Protein AF-A0A1A9S299-F1 (afdb_monomer_lite)

Foldseek 3Di:
DDWWQWDDWPDDRGIWDDDLFWIHPDPPDIDGLLQWLDWFQDDPQWIWTAGLVGTITITGHDPVVVLSSCLSCVPPAPASVSSSVVVVVVVVVVVVVVVVVVDDDDDDDDDDDDDDDDDDDDDDDDDDDDDDDDDDDDDDDDDDDDDDDDDDDDDPPDPCPQLVNLEDPPQLVDADDCVSCVVCCVQANPVRRVVVNVCRNLQSSLVSPDPPARHWGDKDWNPVPDDHPPWTWIWTAGPVLWIWIATPVCSVVSHRTDTLQRDDDPQVVVVVQQLVVVLVVAPHSVQKAWDPVQWDWHAGSVNWIKIWIWIWGAHPVRDIFTKIKIWTHDPPDIDIDMDTD

Radius of gyration: 26.6 Å; chains: 1; bounding box: 73×62×60 Å

Sequence (341 aa):
MRLIKVLAGDFPKAPAAYNDSFIVFNRKTKIYLIDIESYSEESGGVIEIHLFDGRRLLIEQNEAFIKTLRTALFDEPQDLEVRRQNWIQRQTLASVGTKQQKGVKIKQNTPENGVGTKQKIPVKKVLWILFAVCVFFSLGRGCDGGSSSGGGSQASQSSTVSPESKIAAGILDFKYTQKDYPKLYQRWGKAGVAKINELLPQAALLVANESTCDRVEIVEVSDSKSKPRSQIVFFADCANGKRFYVSEADIKGQASVTAVQDKQVDEAAAINLCDAAIKRQLANPSTFSGHILDTGTSIGATGNIVVTRGFTAKNNAGMEIEYRARCVITDTDVEVSMAMK

pLDDT: mean 80.6, std 23.2, range [25.16, 98.19]

Structure (mmCIF, N/CA/C/O backbone):
data_AF-A0A1A9S299-F1
#
_entry.id   AF-A0A1A9S299-F1
#
loop_
_atom_site.group_PDB
_atom_site.id
_atom_site.type_symbol
_atom_site.label_atom_id
_atom_site.label_alt_id
_atom_site.label_comp_id
_atom_site.label_asym_id
_atom_site.label_entity_id
_atom_site.label_seq_id
_atom_site.pdbx_PDB_ins_code
_atom_site.Cartn_x
_atom_site.Cartn_y
_atom_site.Cartn_z
_atom_site.occupancy
_atom_site.B_iso_or_equiv
_atom_site.auth_seq_id
_atom_site.auth_comp_id
_atom_site.auth_asym_id
_atom_site.auth_atom_id
_atom_site.pdbx_PDB_model_num
ATOM 1 N N . MET A 1 1 ? -0.945 -6.334 29.121 1.00 81.75 1 MET A N 1
ATOM 2 C CA . MET A 1 1 ? -1.141 -6.859 27.750 1.00 81.75 1 MET A CA 1
ATOM 3 C C . MET A 1 1 ? -2.630 -7.056 27.544 1.00 81.75 1 MET A C 1
ATOM 5 O O . MET A 1 1 ? -3.313 -7.351 28.516 1.00 81.75 1 MET A O 1
ATOM 9 N N . ARG A 1 2 ? -3.125 -6.829 26.329 1.00 94.56 2 ARG A N 1
ATOM 10 C CA . ARG A 1 2 ? -4.532 -7.040 25.950 1.00 94.56 2 ARG A CA 1
ATOM 11 C C . ARG A 1 2 ? -4.695 -8.456 25.387 1.00 94.56 2 ARG A C 1
ATOM 13 O O . ARG A 1 2 ? -3.682 -9.079 25.085 1.00 94.56 2 ARG A O 1
ATOM 20 N N . LEU A 1 3 ? -5.920 -8.968 25.270 1.00 94.69 3 LEU A N 1
ATOM 21 C CA . LEU A 1 3 ? -6.188 -10.328 24.784 1.00 94.69 3 LEU A CA 1
ATOM 22 C C . LEU A 1 3 ? -6.971 -10.311 23.468 1.00 94.69 3 LEU A C 1
ATOM 24 O O . LEU A 1 3 ? -7.841 -9.464 23.280 1.00 94.69 3 LEU A O 1
ATOM 28 N N . ILE A 1 4 ? -6.674 -11.277 22.601 1.00 95.00 4 ILE A N 1
ATOM 29 C CA . ILE A 1 4 ? -7.454 -11.627 21.407 1.00 95.00 4 ILE A CA 1
ATOM 30 C C . ILE A 1 4 ? -7.818 -13.111 21.450 1.00 95.00 4 ILE A C 1
ATOM 32 O O . ILE A 1 4 ? -7.058 -13.936 21.969 1.00 95.00 4 ILE A O 1
ATOM 36 N N . LYS A 1 5 ? -8.982 -13.456 20.901 1.00 95.12 5 LYS A N 1
ATOM 37 C CA . LYS A 1 5 ? -9.459 -14.837 20.809 1.00 95.12 5 LYS A CA 1
ATOM 38 C C . LYS A 1 5 ? -9.060 -15.426 19.463 1.00 95.12 5 LYS A C 1
ATOM 40 O O . LYS A 1 5 ? -9.460 -14.924 18.419 1.00 95.12 5 LYS A O 1
ATOM 45 N N . VAL A 1 6 ? -8.280 -16.499 19.509 1.00 94.81 6 VAL A N 1
ATOM 46 C CA . VAL A 1 6 ? -7.807 -17.221 18.325 1.00 94.81 6 VAL A CA 1
ATOM 47 C C . VAL A 1 6 ? -8.838 -18.275 17.946 1.00 94.81 6 VAL A C 1
ATOM 49 O O . VAL A 1 6 ? -9.186 -19.122 18.769 1.00 94.81 6 VAL A O 1
ATOM 52 N N . LEU A 1 7 ? -9.320 -18.220 16.708 1.00 93.38 7 LEU A N 1
ATOM 53 C CA . LEU A 1 7 ? -10.340 -19.124 16.180 1.00 93.38 7 LEU A CA 1
ATOM 54 C C . LEU A 1 7 ? -9.697 -20.296 15.428 1.00 93.38 7 LEU A C 1
ATOM 56 O O . LEU A 1 7 ? -10.043 -21.460 15.653 1.00 93.38 7 LEU A O 1
ATOM 60 N N . ALA A 1 8 ? -8.732 -19.999 14.556 1.00 91.88 8 ALA A N 1
ATOM 61 C CA . ALA A 1 8 ? -8.042 -20.980 13.723 1.00 91.88 8 ALA A CA 1
ATOM 62 C C . ALA A 1 8 ? -6.698 -20.437 13.194 1.00 91.88 8 ALA A C 1
ATOM 64 O O . ALA A 1 8 ? -6.277 -19.332 13.536 1.00 91.88 8 ALA A O 1
ATOM 65 N N . GLY A 1 9 ? -6.026 -21.232 12.361 1.00 90.44 9 GLY A N 1
ATOM 66 C CA . GLY A 1 9 ? -4.736 -20.908 11.751 1.00 90.44 9 GLY A CA 1
ATOM 67 C C . GLY A 1 9 ? -3.606 -21.805 12.251 1.00 90.44 9 GLY A C 1
ATOM 68 O O . GLY A 1 9 ? -3.848 -22.837 12.878 1.00 90.44 9 GLY A O 1
ATOM 69 N N . ASP A 1 10 ? -2.371 -21.388 11.989 1.00 92.94 10 ASP A N 1
ATOM 70 C CA . ASP A 1 10 ? -1.152 -22.170 12.255 1.00 92.94 10 ASP A CA 1
ATOM 71 C C . ASP A 1 10 ? -0.614 -21.986 13.684 1.00 92.94 10 ASP A C 1
ATOM 73 O O . ASP A 1 10 ? 0.541 -22.290 13.994 1.00 92.94 10 ASP A O 1
ATOM 77 N N . PHE A 1 11 ? -1.453 -21.455 14.573 1.00 91.25 11 PHE A N 1
ATOM 78 C CA . PHE A 1 11 ? -1.108 -21.091 15.941 1.00 91.25 11 PHE A CA 1
ATOM 79 C C . PHE A 1 11 ? -2.015 -21.798 16.955 1.00 91.25 11 PHE A C 1
ATOM 81 O O . PHE A 1 11 ? -3.110 -22.246 16.607 1.00 91.25 11 PHE A O 1
ATOM 88 N N . PRO A 1 12 ? -1.591 -21.907 18.232 1.00 89.00 12 PRO A N 1
ATOM 89 C CA . PRO A 1 12 ? -2.413 -22.524 19.264 1.00 89.00 12 PRO A CA 1
ATOM 90 C C . PRO A 1 12 ? -3.801 -21.880 19.352 1.00 89.00 12 PRO A C 1
ATOM 92 O O . PRO A 1 12 ? -3.911 -20.660 19.465 1.00 89.00 12 PRO A O 1
ATOM 95 N N . LYS A 1 13 ? -4.848 -22.713 19.370 1.00 88.56 13 LYS A N 1
ATOM 96 C CA . LYS A 1 13 ? -6.247 -22.304 19.585 1.00 88.56 13 LYS A CA 1
ATOM 97 C C . LYS A 1 13 ? -6.493 -21.930 21.052 1.00 88.56 13 LYS A C 1
ATOM 99 O O . LYS A 1 13 ? -7.221 -22.607 21.772 1.00 88.56 13 LYS A O 1
ATOM 104 N N . ALA A 1 14 ? -5.815 -20.890 21.514 1.00 88.00 14 ALA A N 1
ATOM 105 C CA . ALA A 1 14 ? -5.913 -20.342 22.858 1.00 88.00 14 ALA A CA 1
ATOM 106 C C . ALA A 1 14 ? -5.859 -18.809 22.785 1.00 88.00 14 ALA A C 1
ATOM 108 O O . ALA A 1 14 ? -5.300 -18.276 21.825 1.00 88.00 14 ALA A O 1
ATOM 109 N N . PRO A 1 15 ? -6.407 -18.083 23.777 1.00 91.44 15 PRO A N 1
ATOM 110 C CA . PRO A 1 15 ? -6.288 -16.632 23.818 1.00 91.44 15 PRO A CA 1
ATOM 111 C C . PRO A 1 15 ? -4.826 -16.189 23.721 1.00 91.44 15 PRO A C 1
ATOM 113 O O . PRO A 1 15 ? -3.969 -16.691 24.451 1.00 91.44 15 PRO A O 1
ATOM 116 N N . ALA A 1 16 ? -4.551 -15.237 22.833 1.00 94.19 16 ALA A N 1
ATOM 117 C CA . ALA A 1 16 ? -3.226 -14.660 22.672 1.00 94.19 16 ALA A CA 1
ATOM 118 C C . ALA A 1 16 ? -3.177 -13.275 23.321 1.00 94.19 16 ALA A C 1
ATOM 120 O O . ALA A 1 16 ? -4.124 -12.491 23.240 1.00 94.19 16 ALA A O 1
ATOM 121 N N . ALA A 1 17 ? -2.064 -12.969 23.978 1.00 95.00 17 ALA A N 1
ATOM 122 C CA . ALA A 1 17 ? -1.799 -11.659 24.544 1.00 95.00 17 ALA A CA 1
ATOM 123 C C . ALA A 1 17 ? -1.103 -10.770 23.512 1.00 95.00 17 ALA A C 1
ATOM 125 O O . ALA A 1 17 ? -0.222 -11.230 22.796 1.00 95.00 17 ALA A O 1
ATOM 126 N N . TYR A 1 18 ? -1.438 -9.485 23.461 1.00 95.81 18 TYR A N 1
ATOM 127 C CA . TYR A 1 18 ? -0.785 -8.536 22.566 1.00 95.81 18 TYR A CA 1
ATOM 128 C C . TYR A 1 18 ? -0.496 -7.189 23.234 1.00 95.81 18 TYR A C 1
ATOM 130 O O . TYR A 1 18 ? -1.075 -6.806 24.263 1.00 95.81 18 TYR A O 1
ATOM 138 N N . ASN A 1 19 ? 0.439 -6.464 22.633 1.00 94.62 19 ASN A N 1
ATOM 139 C CA . ASN A 1 19 ? 0.744 -5.063 22.903 1.00 94.62 19 ASN A CA 1
ATOM 140 C C . ASN A 1 19 ? 0.965 -4.329 21.570 1.00 94.62 19 ASN A C 1
ATOM 142 O O . ASN A 1 19 ? 0.609 -4.852 20.520 1.00 94.62 19 ASN A O 1
ATOM 146 N N . ASP A 1 20 ? 1.548 -3.135 21.613 1.00 92.75 20 ASP A N 1
ATOM 147 C CA . ASP A 1 20 ? 1.748 -2.290 20.427 1.00 92.75 20 ASP A CA 1
ATOM 148 C C . ASP A 1 20 ? 2.868 -2.782 19.491 1.00 92.75 20 ASP A C 1
ATOM 150 O O . ASP A 1 20 ? 3.204 -2.118 18.519 1.00 92.75 20 ASP A O 1
ATOM 154 N N . SER A 1 21 ? 3.490 -3.930 19.776 1.00 92.94 21 SER A N 1
ATOM 155 C CA . SER A 1 21 ? 4.629 -4.439 19.002 1.00 92.94 21 SER A CA 1
ATOM 156 C C . SER A 1 21 ? 4.502 -5.904 18.604 1.00 92.94 21 SER A C 1
ATOM 158 O O . SER A 1 21 ? 5.101 -6.312 17.609 1.00 92.94 21 SER A O 1
ATOM 160 N N . PHE A 1 22 ? 3.786 -6.724 19.375 1.00 94.81 22 PHE A N 1
ATOM 161 C CA . PHE A 1 22 ? 3.714 -8.159 19.119 1.00 94.81 22 PHE A CA 1
ATOM 162 C C . PHE A 1 22 ? 2.484 -8.845 19.719 1.00 94.81 22 PHE A C 1
ATOM 164 O O . PHE A 1 22 ? 1.882 -8.370 20.684 1.00 94.81 22 PHE A O 1
ATOM 171 N N . ILE A 1 23 ? 2.197 -10.028 19.176 1.00 95.38 23 ILE A N 1
ATOM 172 C CA . ILE A 1 23 ? 1.258 -11.037 19.674 1.00 95.38 23 ILE A CA 1
ATOM 173 C C . ILE A 1 23 ? 2.065 -12.185 20.294 1.00 95.38 23 ILE A C 1
ATOM 175 O O . ILE A 1 23 ? 3.097 -12.598 19.763 1.00 95.38 23 ILE A O 1
ATOM 179 N N . VAL A 1 24 ? 1.601 -12.714 21.421 1.00 94.62 24 VAL A N 1
ATOM 180 C CA . VAL A 1 24 ? 2.204 -13.809 22.184 1.00 94.62 24 VAL A CA 1
ATOM 181 C C . VAL A 1 24 ? 1.130 -14.832 22.545 1.00 94.62 24 VAL A C 1
ATOM 183 O O . VAL A 1 24 ? 0.151 -14.505 23.208 1.00 94.62 24 VAL A O 1
ATOM 186 N N . PHE A 1 25 ? 1.339 -16.089 22.155 1.00 89.31 25 PHE A N 1
ATOM 187 C CA . PHE A 1 25 ? 0.408 -17.198 22.434 1.00 89.31 25 PHE A CA 1
ATOM 188 C C . PHE A 1 25 ? 0.811 -17.985 23.685 1.00 89.31 25 PHE A C 1
ATOM 190 O O . PHE A 1 25 ? -0.017 -18.526 24.406 1.00 89.31 25 PHE A O 1
ATOM 197 N N . ASN A 1 26 ? 2.117 -18.078 23.936 1.00 80.50 26 ASN A N 1
ATOM 198 C CA . ASN A 1 26 ? 2.728 -18.750 25.080 1.00 80.50 26 ASN A CA 1
ATOM 199 C C . ASN A 1 26 ? 4.130 -18.155 25.314 1.00 80.50 26 ASN A C 1
ATOM 201 O O . ASN A 1 26 ? 4.574 -17.301 24.554 1.00 80.50 26 ASN A O 1
ATOM 205 N N . ARG A 1 27 ? 4.886 -18.627 26.315 1.00 69.69 27 ARG A N 1
ATOM 206 C CA . ARG A 1 27 ? 6.237 -18.094 26.611 1.00 69.69 27 ARG A CA 1
ATOM 207 C C . ARG A 1 27 ? 7.263 -18.217 25.465 1.00 69.69 27 ARG A C 1
ATOM 209 O O . ARG A 1 27 ? 8.353 -17.674 25.601 1.00 69.69 27 ARG A O 1
ATOM 216 N N . LYS A 1 28 ? 6.964 -18.941 24.380 1.00 74.69 28 LYS A N 1
ATOM 217 C CA . LYS A 1 28 ? 7.909 -19.242 23.289 1.00 74.69 28 LYS A CA 1
ATOM 218 C C . LYS A 1 28 ? 7.492 -18.693 21.923 1.00 74.69 28 LYS A C 1
ATOM 220 O O . LYS A 1 28 ? 8.356 -18.469 21.086 1.00 74.69 28 LYS A O 1
ATOM 225 N N . THR A 1 29 ? 6.198 -18.488 21.686 1.00 86.81 29 THR A N 1
ATOM 226 C CA . THR A 1 29 ? 5.668 -18.121 20.365 1.00 86.81 29 THR A CA 1
ATOM 227 C C . THR A 1 29 ? 5.294 -16.651 20.355 1.00 86.81 29 THR A C 1
ATOM 229 O O . THR A 1 29 ? 4.363 -16.242 21.052 1.00 86.81 29 THR A O 1
ATOM 232 N N . LYS A 1 30 ? 6.034 -15.877 19.560 1.00 90.88 30 LYS A N 1
ATOM 233 C CA . LYS A 1 30 ? 5.893 -14.431 19.417 1.00 90.88 30 LYS A CA 1
ATOM 234 C C . LYS A 1 30 ? 5.810 -14.076 17.935 1.00 90.88 30 LYS A C 1
ATOM 236 O O . LYS A 1 30 ? 6.638 -14.541 17.159 1.00 90.88 30 LYS A O 1
ATOM 241 N N . ILE A 1 31 ? 4.840 -13.246 17.577 1.00 93.50 31 ILE A N 1
ATOM 242 C CA . ILE A 1 31 ? 4.683 -12.657 16.243 1.00 93.50 31 ILE A CA 1
ATOM 243 C C . ILE A 1 31 ? 4.847 -11.153 16.407 1.00 93.50 31 ILE A C 1
ATOM 245 O O . ILE A 1 31 ? 4.119 -10.557 17.200 1.00 93.50 31 ILE A O 1
ATOM 249 N N . TYR A 1 32 ? 5.781 -10.526 15.698 1.00 94.38 32 TYR A N 1
ATOM 250 C CA . TYR A 1 32 ? 5.839 -9.067 15.672 1.00 94.38 32 TYR A CA 1
ATOM 251 C C . TYR A 1 32 ? 4.775 -8.528 14.720 1.00 94.38 32 TYR A C 1
ATOM 253 O O . TYR A 1 32 ? 4.572 -9.089 13.649 1.00 94.38 32 TYR A O 1
ATOM 261 N N . LEU A 1 33 ? 4.112 -7.430 15.089 1.00 94.88 33 LEU A N 1
ATOM 262 C CA . LEU A 1 33 ? 3.064 -6.849 14.239 1.00 94.88 33 LEU A CA 1
ATOM 263 C C . LEU A 1 33 ? 3.616 -6.443 12.865 1.00 94.88 33 LEU A C 1
ATOM 265 O O . LEU A 1 33 ? 2.954 -6.637 11.857 1.00 94.88 33 LEU A O 1
ATOM 269 N N . ILE A 1 34 ? 4.871 -5.992 12.808 1.00 93.75 34 ILE A N 1
ATOM 270 C CA . ILE A 1 34 ? 5.564 -5.637 11.560 1.00 93.75 34 ILE A CA 1
ATOM 271 C C . ILE A 1 34 ? 5.857 -6.834 10.635 1.00 93.75 34 ILE A C 1
ATOM 273 O O . ILE A 1 34 ? 6.225 -6.625 9.479 1.00 93.75 34 ILE A O 1
ATOM 277 N N . ASP A 1 35 ? 5.704 -8.071 11.123 1.00 94.19 35 ASP A N 1
ATOM 278 C CA . ASP A 1 35 ? 5.864 -9.300 10.331 1.00 94.19 35 ASP A CA 1
ATOM 279 C C . ASP A 1 35 ? 4.539 -9.751 9.674 1.00 94.19 35 ASP A C 1
ATOM 281 O O . ASP A 1 35 ? 4.523 -10.740 8.938 1.00 94.19 35 ASP A O 1
ATOM 285 N N . ILE A 1 36 ? 3.435 -9.034 9.929 1.00 94.38 36 ILE A N 1
ATOM 286 C CA . ILE A 1 36 ? 2.132 -9.261 9.292 1.00 94.38 36 ILE A CA 1
ATOM 287 C C . ILE A 1 36 ? 2.166 -8.726 7.865 1.00 94.38 36 ILE A C 1
ATOM 289 O O . ILE A 1 36 ? 2.305 -7.526 7.660 1.00 94.38 36 ILE A O 1
ATOM 293 N N . GLU A 1 37 ? 2.013 -9.597 6.879 1.00 90.00 37 GLU A N 1
ATOM 294 C CA . GLU A 1 37 ? 1.959 -9.231 5.466 1.00 90.00 37 GLU A CA 1
ATOM 295 C C . GLU A 1 37 ? 0.683 -8.443 5.155 1.00 90.00 37 GLU A C 1
ATOM 297 O O . GLU A 1 37 ? 0.757 -7.305 4.686 1.00 90.00 37 GLU A O 1
ATOM 302 N N . SER A 1 38 ? -0.471 -9.014 5.491 1.00 87.88 38 SER A N 1
ATOM 303 C CA . SER A 1 38 ? -1.790 -8.429 5.261 1.00 87.88 38 SER A CA 1
ATOM 304 C C . SER A 1 38 ? -2.786 -8.896 6.323 1.00 87.88 38 SER A C 1
ATOM 306 O O . SER A 1 38 ? -2.535 -9.851 7.065 1.00 87.88 38 SER A O 1
ATOM 308 N N . TYR A 1 39 ? -3.916 -8.201 6.412 1.00 89.81 39 TYR A N 1
ATOM 309 C CA . TYR A 1 39 ? -5.069 -8.634 7.188 1.00 89.81 39 TYR A CA 1
ATOM 310 C C . TYR A 1 39 ? -6.353 -8.242 6.456 1.00 89.81 39 TYR A C 1
ATOM 312 O O . TYR A 1 39 ? -6.371 -7.216 5.779 1.00 89.81 39 TYR A O 1
ATOM 320 N N . SER A 1 40 ? -7.400 -9.043 6.611 1.00 84.69 40 SER A N 1
ATOM 321 C CA . SER A 1 40 ? -8.732 -8.795 6.059 1.00 84.69 40 SER A CA 1
ATOM 322 C C . SER A 1 40 ? -9.788 -8.962 7.150 1.00 84.69 40 SER A C 1
ATOM 324 O O . SER A 1 40 ? -9.627 -9.748 8.090 1.00 84.69 40 SER A O 1
ATOM 326 N N . GLU A 1 41 ? -10.864 -8.186 7.054 1.00 82.56 41 GLU A N 1
ATOM 327 C CA . GLU A 1 41 ? -12.007 -8.274 7.967 1.00 82.56 41 GLU A CA 1
ATOM 328 C C . GLU A 1 41 ? -13.135 -9.023 7.251 1.00 82.56 41 GLU A C 1
ATOM 330 O O . GLU A 1 41 ? -13.902 -8.435 6.490 1.00 82.56 41 GLU A O 1
ATOM 335 N N . GLU A 1 42 ? -13.218 -10.340 7.453 1.00 73.62 42 GLU A N 1
ATOM 336 C CA . GLU A 1 42 ? -14.202 -11.184 6.779 1.00 73.62 42 GLU A CA 1
ATOM 337 C C . GLU A 1 42 ? -15.634 -10.939 7.280 1.00 73.62 42 GLU A C 1
ATOM 339 O O . GLU A 1 42 ? -15.904 -10.691 8.463 1.00 73.62 42 GLU A O 1
ATOM 344 N N . SER A 1 43 ? -16.592 -11.105 6.364 1.00 60.03 43 SER A N 1
ATOM 345 C CA . SER A 1 43 ? -18.018 -11.168 6.676 1.00 60.03 43 SER A CA 1
ATOM 346 C C . SER A 1 43 ? -18.298 -12.356 7.603 1.00 60.03 43 SER A C 1
ATOM 348 O O . SER A 1 43 ? -18.268 -13.505 7.171 1.00 60.03 43 SER A O 1
ATOM 350 N N . GLY A 1 44 ? -18.562 -12.072 8.881 1.00 64.62 44 GLY A N 1
ATOM 351 C CA . GLY A 1 44 ? -18.735 -13.091 9.924 1.00 64.62 44 GLY A CA 1
ATOM 352 C C . GLY A 1 44 ? -18.052 -12.773 11.256 1.00 64.62 44 GLY A C 1
ATOM 353 O O . GLY A 1 44 ? -18.134 -13.578 12.180 1.00 64.62 44 GLY A O 1
ATOM 354 N N . GLY A 1 45 ? -17.396 -11.613 11.378 1.00 81.50 45 GLY A N 1
ATOM 355 C CA . GLY A 1 45 ? -16.749 -11.201 12.626 1.00 81.50 45 GLY A CA 1
ATOM 356 C C . GLY A 1 45 ? -15.405 -11.890 12.854 1.00 81.50 45 GLY A C 1
ATOM 357 O O . GLY A 1 45 ? -15.022 -12.146 13.998 1.00 81.50 45 GLY A O 1
ATOM 358 N N . VAL A 1 46 ? -14.701 -12.209 11.767 1.00 89.00 46 VAL A N 1
ATOM 359 C CA . VAL A 1 46 ? -13.385 -12.853 11.780 1.00 89.00 46 VAL A CA 1
ATOM 360 C C . VAL A 1 46 ? -12.376 -11.929 11.114 1.00 89.00 46 VAL A C 1
ATOM 362 O O . VAL A 1 46 ? -12.664 -11.316 10.093 1.00 89.00 46 VAL A O 1
ATOM 365 N N . ILE A 1 47 ? -11.188 -11.832 11.699 1.00 91.06 47 ILE A N 1
ATOM 366 C CA . ILE A 1 47 ? -10.037 -11.175 11.084 1.00 91.06 47 ILE A CA 1
ATOM 367 C C . ILE A 1 47 ? -9.075 -12.277 10.652 1.00 91.06 47 ILE A C 1
ATOM 369 O O . ILE A 1 47 ? -8.606 -13.044 11.503 1.00 91.06 47 ILE A O 1
ATOM 373 N N . GLU A 1 48 ? -8.777 -12.352 9.358 1.00 92.56 48 GLU A N 1
ATOM 374 C CA . GLU A 1 48 ? -7.711 -13.206 8.832 1.00 92.56 48 GLU A CA 1
ATOM 375 C C . GLU A 1 48 ? -6.426 -12.386 8.711 1.00 92.56 48 GLU A C 1
ATOM 377 O O . GLU A 1 48 ? -6.420 -11.266 8.213 1.00 92.56 48 GLU A O 1
ATOM 382 N N . ILE A 1 49 ? -5.326 -12.929 9.227 1.00 94.12 49 ILE A N 1
ATOM 383 C CA . ILE A 1 49 ? -4.007 -12.300 9.231 1.00 94.12 49 ILE A CA 1
ATOM 384 C C . ILE A 1 49 ? -3.045 -13.230 8.503 1.00 94.12 49 ILE A C 1
ATOM 386 O O . ILE A 1 49 ? -2.882 -14.385 8.907 1.00 94.12 49 ILE A O 1
ATOM 390 N N . HIS A 1 50 ? -2.356 -12.707 7.493 1.00 93.44 50 HIS A N 1
ATOM 391 C CA . HIS A 1 50 ? -1.298 -13.405 6.768 1.00 93.44 50 HIS A CA 1
ATOM 392 C C . HIS A 1 50 ? 0.068 -12.881 7.204 1.00 93.44 50 HIS A C 1
ATOM 394 O O . HIS A 1 50 ? 0.272 -11.675 7.337 1.00 93.44 50 HIS A O 1
ATOM 400 N N . LEU A 1 51 ? 1.019 -13.781 7.436 1.00 94.75 51 LEU A N 1
ATOM 401 C CA . LEU A 1 51 ? 2.402 -13.444 7.770 1.00 94.75 51 LEU A CA 1
ATOM 402 C C . LEU A 1 51 ? 3.315 -13.633 6.561 1.00 94.75 51 LEU A C 1
ATOM 404 O O . LEU A 1 51 ? 3.080 -14.507 5.729 1.00 94.75 51 LEU A O 1
ATOM 408 N N . PHE A 1 52 ? 4.431 -12.898 6.530 1.00 91.69 52 PHE A N 1
ATOM 409 C CA . PHE A 1 52 ? 5.433 -13.036 5.462 1.00 91.69 52 PHE A CA 1
ATOM 410 C C . PHE A 1 52 ? 6.067 -14.434 5.365 1.00 91.69 52 PHE A C 1
ATOM 412 O O . PHE A 1 52 ? 6.625 -14.779 4.324 1.00 91.69 52 PHE A O 1
ATOM 419 N N . ASP A 1 53 ? 5.989 -15.238 6.430 1.00 90.69 53 ASP A N 1
ATOM 420 C CA . ASP A 1 53 ? 6.452 -16.631 6.443 1.00 90.69 53 ASP A CA 1
ATOM 421 C C . ASP A 1 53 ? 5.413 -17.639 5.918 1.00 90.69 53 ASP A C 1
ATOM 423 O O . ASP A 1 53 ? 5.647 -18.846 5.971 1.00 90.69 53 ASP A O 1
ATOM 427 N N . GLY A 1 54 ? 4.278 -17.152 5.410 1.00 90.88 54 GLY A N 1
ATOM 428 C CA . GLY A 1 54 ? 3.205 -17.954 4.829 1.00 90.88 54 GLY A CA 1
ATOM 429 C C . GLY A 1 54 ? 2.206 -18.507 5.843 1.00 90.88 54 GLY A C 1
ATOM 430 O O . GLY A 1 54 ? 1.213 -19.107 5.436 1.00 90.88 54 GLY A O 1
ATOM 431 N N . ARG A 1 55 ? 2.427 -18.309 7.148 1.00 94.38 55 ARG A N 1
ATOM 432 C CA . ARG A 1 55 ? 1.457 -18.721 8.167 1.00 94.38 55 ARG A CA 1
ATOM 433 C C . ARG A 1 55 ? 0.276 -17.767 8.227 1.00 94.38 55 ARG A C 1
ATOM 435 O O . ARG A 1 55 ? 0.408 -16.564 7.993 1.00 94.38 55 ARG A O 1
ATOM 442 N N . ARG A 1 56 ? -0.862 -18.307 8.647 1.00 94.88 56 ARG A N 1
ATOM 443 C CA . ARG A 1 56 ? -2.107 -17.570 8.843 1.00 94.88 56 ARG A CA 1
ATOM 444 C C . ARG A 1 56 ? -2.619 -17.654 10.273 1.00 94.88 56 ARG A C 1
ATOM 446 O O . ARG A 1 56 ? -2.409 -18.641 10.986 1.00 94.88 56 ARG A O 1
ATOM 453 N N . LEU A 1 57 ? -3.338 -16.619 10.680 1.00 95.00 57 LEU A N 1
ATOM 454 C CA . LEU A 1 57 ? -3.968 -16.508 11.986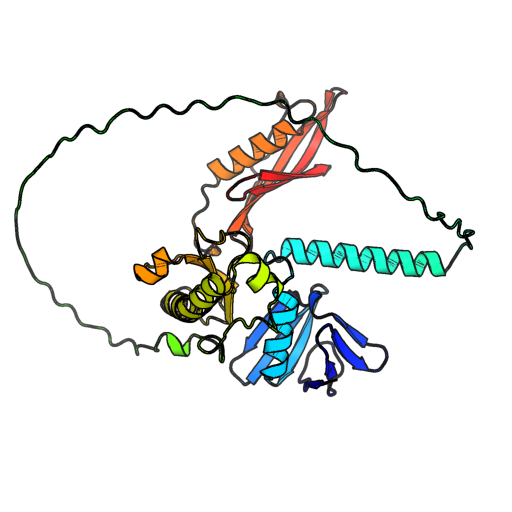 1.00 95.00 57 LEU A CA 1
ATOM 455 C C . LEU A 1 57 ? -5.382 -15.951 11.820 1.00 95.00 57 LEU A C 1
ATOM 457 O O . LEU A 1 57 ? -5.548 -14.857 11.297 1.00 95.00 57 LEU A O 1
ATOM 461 N N . LEU A 1 58 ? -6.382 -16.691 12.298 1.00 94.56 58 LEU A N 1
ATOM 462 C CA . LEU A 1 58 ? -7.775 -16.255 12.299 1.00 94.56 58 LEU A CA 1
ATOM 463 C C . LEU A 1 58 ? -8.185 -15.922 13.731 1.00 94.56 58 LEU A C 1
ATOM 465 O O . LEU A 1 58 ? -8.088 -16.774 14.624 1.00 94.56 58 LEU A O 1
ATOM 469 N N . ILE A 1 59 ? -8.658 -14.700 13.954 1.00 94.94 59 ILE A N 1
ATOM 470 C CA . ILE A 1 59 ? -9.102 -14.218 15.267 1.00 94.94 59 ILE A CA 1
ATOM 471 C C . ILE A 1 59 ? -10.523 -13.666 15.205 1.00 94.94 59 ILE A C 1
ATOM 473 O O . ILE A 1 59 ? -11.002 -13.264 14.152 1.00 94.94 59 ILE A O 1
ATOM 477 N N . GLU A 1 60 ? -11.194 -13.642 16.351 1.00 93.69 60 GLU A N 1
ATOM 478 C CA . GLU A 1 60 ? -12.477 -12.949 16.500 1.00 93.69 60 GLU A CA 1
ATOM 479 C C . GLU A 1 60 ? -12.284 -11.436 16.340 1.00 93.69 60 GLU A C 1
ATOM 481 O O . GLU A 1 60 ? -11.256 -10.889 16.763 1.00 93.69 60 GLU A O 1
ATOM 486 N N . GLN A 1 61 ? -13.269 -10.763 15.740 1.00 90.50 61 GLN A N 1
ATOM 487 C CA . GLN A 1 61 ? -13.208 -9.330 15.486 1.00 90.50 61 GLN A CA 1
ATOM 488 C C . GLN A 1 61 ? -12.968 -8.548 16.778 1.00 90.50 61 GLN A C 1
ATOM 490 O O . GLN A 1 61 ? -13.597 -8.769 17.814 1.00 90.50 61 GLN A O 1
ATOM 495 N N . ASN A 1 62 ? -12.001 -7.635 16.718 1.00 91.31 62 ASN A N 1
ATOM 496 C CA . ASN A 1 62 ? -11.558 -6.872 17.870 1.00 91.31 62 ASN A CA 1
ATOM 497 C C . ASN A 1 62 ? -11.047 -5.501 17.418 1.00 91.31 62 ASN A C 1
ATOM 499 O O . ASN A 1 62 ? -9.912 -5.362 16.961 1.00 91.31 62 ASN A O 1
ATOM 503 N N . GLU A 1 63 ? -11.882 -4.476 17.579 1.00 88.75 63 GLU A N 1
ATOM 504 C CA . GLU A 1 63 ? -11.584 -3.103 17.149 1.00 88.75 63 GLU A CA 1
ATOM 505 C C . GLU A 1 63 ? -10.306 -2.546 17.792 1.00 88.75 63 GLU A C 1
ATOM 507 O O . GLU A 1 63 ? -9.508 -1.866 17.147 1.00 88.75 63 GLU A O 1
ATOM 512 N N . ALA A 1 64 ? -10.062 -2.866 19.068 1.00 91.75 64 ALA A N 1
ATOM 513 C CA . ALA A 1 64 ? -8.870 -2.412 19.776 1.00 91.75 64 ALA A CA 1
ATOM 514 C C . ALA A 1 64 ? -7.591 -3.044 19.209 1.00 91.75 64 ALA A C 1
ATOM 516 O O . ALA A 1 64 ? -6.530 -2.409 19.203 1.00 91.75 64 ALA A O 1
ATOM 517 N N . PHE A 1 65 ? -7.665 -4.296 18.759 1.00 93.50 65 PHE A N 1
ATOM 518 C CA . PHE A 1 65 ? -6.572 -4.966 18.068 1.00 93.50 65 PHE A CA 1
ATOM 519 C C . PHE A 1 65 ? -6.366 -4.385 16.665 1.00 93.50 65 PHE A C 1
ATOM 521 O O . PHE A 1 65 ? -5.238 -4.007 16.364 1.00 93.50 65 PHE A O 1
ATOM 528 N N . ILE A 1 66 ? -7.427 -4.201 15.869 1.00 90.69 66 ILE A N 1
ATOM 529 C CA . ILE A 1 66 ? -7.342 -3.574 14.536 1.00 90.69 66 ILE A CA 1
ATOM 530 C C . ILE A 1 66 ? -6.724 -2.180 14.620 1.00 90.69 66 ILE A C 1
ATOM 532 O O . ILE A 1 66 ? -5.789 -1.874 13.882 1.00 90.69 66 ILE A O 1
ATOM 536 N N . LYS A 1 67 ? -7.156 -1.353 15.581 1.00 90.69 67 LYS A N 1
ATOM 537 C CA . LYS A 1 67 ? -6.540 -0.044 15.821 1.00 90.69 67 LYS A CA 1
ATOM 538 C C . LYS A 1 67 ? -5.041 -0.171 16.103 1.00 90.69 67 LYS A C 1
ATOM 540 O O . LYS A 1 67 ? -4.248 0.580 15.547 1.00 90.69 67 LYS A O 1
ATOM 545 N N . THR A 1 68 ? -4.655 -1.119 16.957 1.00 93.31 68 THR A N 1
ATOM 546 C CA . THR A 1 68 ? -3.244 -1.354 17.307 1.00 93.31 68 THR A CA 1
ATOM 547 C C . THR A 1 68 ? -2.436 -1.797 16.088 1.00 93.31 68 THR A C 1
ATOM 549 O O . THR A 1 68 ? -1.323 -1.320 15.890 1.00 93.31 68 THR A O 1
ATOM 552 N N . LEU A 1 69 ? -3.006 -2.675 15.261 1.00 92.44 69 LEU A N 1
ATOM 553 C CA . LEU A 1 69 ? -2.386 -3.169 14.041 1.00 92.44 69 LEU A CA 1
ATOM 554 C C . LEU A 1 69 ? -2.184 -2.043 13.023 1.00 92.44 69 LEU A C 1
ATOM 556 O O . LEU A 1 69 ? -1.059 -1.845 12.573 1.00 92.44 69 LEU A O 1
ATOM 560 N N . ARG A 1 70 ? -3.228 -1.251 12.739 1.00 90.69 70 ARG A N 1
ATOM 561 C CA . ARG A 1 70 ? -3.149 -0.075 11.854 1.00 90.69 70 ARG A CA 1
ATOM 562 C C . ARG A 1 70 ? -2.066 0.896 12.316 1.00 90.69 70 ARG A C 1
ATOM 564 O O . ARG A 1 70 ? -1.204 1.275 11.538 1.00 90.69 70 ARG A O 1
ATOM 571 N N . THR A 1 71 ? -2.034 1.232 13.607 1.00 91.88 71 THR A N 1
ATOM 572 C CA . THR A 1 71 ? -1.003 2.128 14.152 1.00 91.88 71 THR A CA 1
ATOM 573 C C . THR A 1 71 ? 0.409 1.546 14.046 1.00 91.88 71 THR A C 1
ATOM 575 O O . THR A 1 71 ? 1.336 2.273 13.703 1.00 91.88 71 THR A O 1
ATOM 578 N N . ALA A 1 72 ? 0.591 0.250 14.316 1.00 92.38 72 ALA A N 1
ATOM 579 C CA . ALA A 1 72 ? 1.903 -0.389 14.224 1.00 92.38 72 ALA A CA 1
ATOM 580 C C . ALA A 1 72 ? 2.422 -0.475 12.780 1.00 92.38 72 ALA A C 1
ATOM 582 O O . ALA A 1 72 ? 3.627 -0.384 12.565 1.00 92.38 72 ALA A O 1
ATOM 583 N N . LEU A 1 73 ? 1.524 -0.654 11.806 1.00 91.81 73 LEU A N 1
ATOM 584 C CA . LEU A 1 73 ? 1.869 -0.771 10.389 1.00 91.81 73 LEU A CA 1
ATOM 585 C C . LEU A 1 73 ? 1.969 0.575 9.667 1.00 91.81 73 LEU A C 1
ATOM 587 O O . LEU A 1 73 ? 2.632 0.642 8.640 1.00 91.81 73 LEU A O 1
ATOM 591 N N . PHE A 1 74 ? 1.373 1.639 10.207 1.00 91.06 74 PHE A N 1
ATOM 592 C CA . PHE A 1 74 ? 1.370 2.967 9.589 1.00 91.06 74 PHE A CA 1
ATOM 593 C C . PHE A 1 74 ? 2.778 3.515 9.307 1.00 91.06 74 PHE A C 1
ATOM 595 O O . PHE A 1 74 ? 3.008 4.167 8.295 1.00 91.06 74 PHE A O 1
ATOM 602 N N . ASP A 1 75 ? 3.725 3.249 10.208 1.00 87.75 75 ASP A N 1
ATOM 603 C CA . ASP A 1 75 ? 5.111 3.707 10.073 1.00 87.75 75 ASP A CA 1
ATOM 604 C C . ASP A 1 75 ? 5.983 2.767 9.215 1.00 87.75 75 ASP A C 1
ATOM 606 O O . ASP A 1 75 ? 7.147 3.083 8.948 1.00 87.75 75 ASP A O 1
ATOM 610 N N . GLU A 1 76 ? 5.454 1.609 8.810 1.00 90.50 76 GLU A N 1
ATOM 611 C CA . GLU A 1 76 ? 6.144 0.680 7.920 1.00 90.50 76 GLU A CA 1
ATOM 612 C C . GLU A 1 76 ? 5.961 1.107 6.452 1.00 90.50 76 GLU A C 1
ATOM 614 O O . GLU A 1 76 ? 4.967 1.743 6.097 1.00 90.50 76 GLU A O 1
ATOM 619 N N . PRO A 1 77 ? 6.894 0.752 5.550 1.00 88.88 77 PRO A N 1
ATOM 620 C CA . PRO A 1 77 ? 6.748 1.064 4.131 1.00 88.88 77 PRO A CA 1
ATOM 621 C C . PRO A 1 77 ? 5.420 0.549 3.557 1.00 88.88 77 PRO A C 1
ATOM 623 O O . PRO A 1 77 ? 5.132 -0.635 3.632 1.00 88.88 77 PRO A O 1
ATOM 626 N N . GLN A 1 78 ? 4.632 1.401 2.901 1.00 86.81 78 GLN A N 1
ATOM 627 C CA . GLN A 1 78 ? 3.345 1.000 2.295 1.00 86.81 78 GLN A CA 1
ATOM 628 C C . GLN A 1 78 ? 3.493 0.035 1.095 1.00 86.81 78 GLN A C 1
ATOM 630 O O . GLN A 1 78 ? 2.499 -0.478 0.570 1.00 86.81 78 GLN A O 1
ATOM 635 N N . ASP A 1 79 ? 4.732 -0.195 0.644 1.00 82.31 79 ASP A N 1
ATOM 636 C CA . ASP A 1 79 ? 5.089 -1.183 -0.371 1.00 82.31 79 ASP A CA 1
ATOM 637 C C . ASP A 1 79 ? 5.374 -2.549 0.267 1.00 82.31 79 ASP A C 1
ATOM 639 O O . ASP A 1 79 ? 6.332 -2.715 1.029 1.00 82.31 79 ASP A O 1
ATOM 643 N N . LEU A 1 80 ? 4.534 -3.536 -0.061 1.00 82.88 80 LEU A N 1
ATOM 644 C CA . LEU A 1 80 ? 4.627 -4.893 0.479 1.00 82.88 80 LEU A CA 1
ATOM 645 C C . LEU A 1 80 ? 5.949 -5.583 0.136 1.00 82.88 80 LEU A C 1
ATOM 647 O O . LEU A 1 80 ? 6.446 -6.357 0.952 1.00 82.88 80 LEU A O 1
ATOM 651 N N . GLU A 1 81 ? 6.545 -5.296 -1.023 1.00 81.25 81 GLU A N 1
ATOM 652 C CA . GLU A 1 81 ? 7.818 -5.906 -1.404 1.00 81.25 81 GLU A CA 1
ATOM 653 C C . GLU A 1 81 ? 8.956 -5.328 -0.564 1.00 81.25 81 GLU A C 1
ATOM 655 O O . GLU A 1 81 ? 9.770 -6.077 -0.027 1.00 81.25 81 GLU A O 1
ATOM 660 N N . VAL A 1 82 ? 8.962 -4.011 -0.338 1.00 85.75 82 VAL A N 1
ATOM 661 C CA . VAL A 1 82 ? 9.931 -3.377 0.573 1.00 85.75 82 VAL A CA 1
ATOM 662 C C . VAL A 1 82 ? 9.793 -3.953 1.986 1.00 85.75 82 VAL A C 1
ATOM 664 O O . VAL A 1 82 ? 10.793 -4.291 2.624 1.00 85.75 82 VAL A O 1
ATOM 667 N N . ARG A 1 83 ? 8.560 -4.143 2.476 1.00 90.56 83 ARG A N 1
ATOM 668 C CA . ARG A 1 83 ? 8.319 -4.785 3.779 1.00 90.56 83 ARG A CA 1
ATOM 669 C C . ARG A 1 83 ? 8.815 -6.231 3.816 1.00 90.56 83 ARG A C 1
ATOM 671 O O . ARG A 1 83 ? 9.433 -6.621 4.809 1.00 90.56 83 ARG A O 1
ATOM 678 N N . ARG A 1 84 ? 8.606 -7.004 2.744 1.00 89.25 84 ARG A N 1
ATOM 679 C CA . ARG A 1 84 ? 9.108 -8.379 2.613 1.00 89.25 84 ARG A CA 1
ATOM 680 C C . ARG A 1 84 ? 10.635 -8.419 2.659 1.00 89.25 84 ARG A C 1
ATOM 682 O O . ARG A 1 84 ? 11.189 -9.217 3.412 1.00 89.25 84 ARG A O 1
ATOM 689 N N . GLN A 1 85 ? 11.320 -7.533 1.936 1.00 85.50 85 GLN A N 1
ATOM 690 C CA . GLN A 1 85 ? 12.785 -7.436 1.970 1.00 85.50 85 GLN A CA 1
ATOM 691 C C . GLN A 1 85 ? 13.298 -7.074 3.371 1.00 85.50 85 GLN A C 1
ATOM 693 O O . GLN A 1 85 ? 14.204 -7.731 3.890 1.00 85.50 85 GLN A O 1
ATOM 698 N N . ASN A 1 86 ? 12.659 -6.106 4.038 1.00 91.06 86 ASN A N 1
ATOM 699 C CA . ASN A 1 86 ? 12.977 -5.755 5.423 1.00 91.06 86 ASN A CA 1
ATOM 700 C C . ASN A 1 86 ? 12.798 -6.956 6.365 1.00 91.06 86 ASN A C 1
ATOM 702 O O . ASN A 1 86 ? 13.632 -7.195 7.240 1.00 91.06 86 ASN A O 1
ATOM 706 N N . TRP A 1 87 ? 11.729 -7.736 6.186 1.00 93.25 87 TRP A N 1
ATOM 707 C CA . TRP A 1 87 ? 11.494 -8.958 6.951 1.00 93.25 87 TRP A CA 1
ATOM 708 C C . TRP A 1 87 ? 12.587 -10.012 6.704 1.00 93.25 87 TRP A C 1
ATOM 710 O O . TRP A 1 87 ? 13.176 -10.497 7.674 1.00 93.25 87 TRP A O 1
ATOM 720 N N . ILE A 1 88 ? 12.942 -10.304 5.446 1.00 88.81 88 ILE A N 1
ATOM 721 C CA . ILE A 1 88 ? 14.027 -11.243 5.087 1.00 88.81 88 ILE A CA 1
ATOM 722 C C . ILE A 1 88 ? 15.349 -10.821 5.739 1.00 88.81 88 ILE A C 1
ATOM 724 O O . ILE A 1 88 ? 16.062 -11.650 6.318 1.00 88.81 88 ILE A O 1
ATOM 728 N N . GLN A 1 89 ? 15.671 -9.526 5.698 1.00 88.44 89 GLN A N 1
ATOM 729 C CA . GLN A 1 89 ? 16.874 -8.988 6.325 1.00 88.44 89 GLN A CA 1
ATOM 730 C C . GLN A 1 89 ? 16.869 -9.226 7.843 1.00 88.44 89 GLN A C 1
ATOM 732 O O . GLN A 1 89 ? 17.869 -9.700 8.390 1.00 88.44 89 GLN A O 1
ATOM 737 N N . ARG A 1 90 ? 15.742 -8.973 8.529 1.00 91.81 90 ARG A N 1
ATOM 738 C CA . ARG A 1 90 ? 15.596 -9.246 9.972 1.00 91.81 90 ARG A CA 1
ATOM 739 C C . ARG A 1 90 ? 15.772 -10.730 10.301 1.00 91.81 90 ARG A C 1
ATOM 741 O O . ARG A 1 90 ? 16.496 -11.047 11.2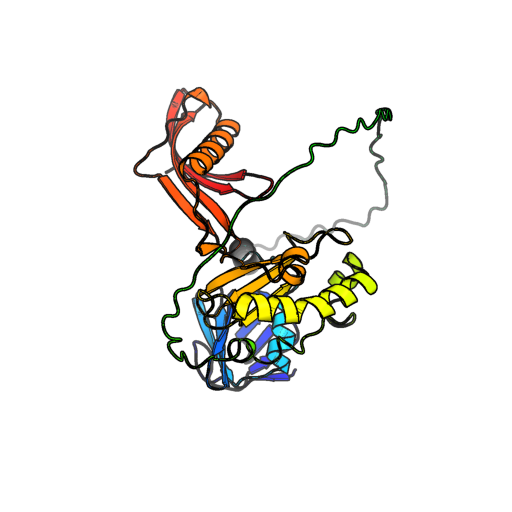46 1.00 91.81 90 ARG A O 1
ATOM 748 N N . GLN A 1 91 ? 15.171 -11.633 9.522 1.00 87.69 91 GLN A N 1
ATOM 749 C CA . GLN A 1 91 ? 15.319 -13.083 9.724 1.00 87.69 91 GLN A CA 1
ATOM 750 C C . GLN A 1 91 ? 16.772 -13.538 9.526 1.00 87.69 91 GLN A C 1
ATOM 752 O O . GLN A 1 91 ? 17.312 -14.305 10.328 1.00 87.69 91 GLN A O 1
ATOM 757 N N . THR A 1 92 ? 17.441 -13.008 8.499 1.00 82.94 92 THR A N 1
ATOM 758 C CA . THR A 1 92 ? 18.846 -13.316 8.209 1.00 82.94 92 THR A CA 1
ATOM 759 C C . THR A 1 92 ? 19.743 -12.880 9.365 1.00 82.94 92 THR A C 1
ATOM 761 O O . THR A 1 92 ? 20.517 -13.688 9.881 1.00 82.94 92 THR A O 1
ATOM 764 N N . LEU A 1 93 ? 19.590 -11.643 9.847 1.00 82.19 93 LEU A N 1
ATOM 765 C CA . LEU A 1 93 ? 20.351 -11.120 10.986 1.00 82.19 93 LEU A CA 1
ATOM 766 C C . LEU A 1 93 ? 20.095 -11.915 12.276 1.00 82.19 93 LEU A C 1
ATOM 768 O O . LEU A 1 93 ? 21.044 -12.238 12.994 1.00 82.19 93 LEU A O 1
ATOM 772 N N . ALA A 1 94 ? 18.844 -12.297 12.546 1.00 78.88 94 ALA A N 1
ATOM 773 C CA . ALA A 1 94 ? 18.501 -13.140 13.690 1.00 78.88 94 ALA A CA 1
ATOM 774 C C . ALA A 1 94 ? 19.206 -14.508 13.629 1.00 78.88 94 ALA A C 1
ATOM 776 O O . ALA A 1 94 ? 19.726 -14.977 14.646 1.00 78.88 94 ALA A O 1
ATOM 777 N N . SER A 1 95 ? 19.288 -15.112 12.436 1.00 71.38 95 SER A N 1
ATOM 778 C CA . SER A 1 95 ? 19.972 -16.393 12.212 1.00 71.38 95 SER A CA 1
ATOM 779 C C . SER A 1 95 ? 21.497 -16.302 12.386 1.00 71.38 95 SER A C 1
ATOM 781 O O . SER A 1 95 ? 22.125 -17.224 12.911 1.00 71.38 95 SER A O 1
ATOM 783 N N . VAL A 1 96 ? 22.108 -15.176 11.997 1.00 65.19 96 VAL A N 1
ATOM 784 C CA . VAL A 1 96 ? 23.548 -14.926 12.173 1.00 65.19 96 VAL A CA 1
ATOM 785 C C . VAL A 1 96 ? 23.877 -14.703 13.649 1.00 65.19 96 VAL A C 1
ATOM 787 O O . VAL A 1 96 ? 24.834 -15.291 14.153 1.00 65.19 96 VAL A O 1
ATOM 790 N N . GLY A 1 97 ? 23.044 -13.949 14.374 1.00 56.66 97 GLY A N 1
ATOM 791 C CA . GLY A 1 97 ? 23.197 -13.741 15.818 1.00 56.66 97 GLY A CA 1
ATOM 792 C C . GLY A 1 97 ? 23.094 -15.038 16.633 1.00 56.66 97 GLY A C 1
ATOM 793 O O . GLY A 1 97 ? 23.847 -15.228 17.587 1.00 56.66 97 GLY A O 1
ATOM 794 N N . THR A 1 98 ? 22.239 -15.984 16.223 1.00 54.50 98 THR A N 1
ATOM 795 C CA . THR A 1 98 ? 22.157 -17.311 16.867 1.00 54.50 98 THR A CA 1
ATOM 796 C C . THR A 1 98 ? 23.345 -18.217 16.528 1.00 54.50 98 THR A C 1
ATOM 798 O O . THR A 1 98 ? 23.733 -19.043 17.355 1.00 54.50 98 THR A O 1
ATOM 801 N N . LYS A 1 99 ? 23.958 -18.061 15.344 1.00 44.94 99 LYS A N 1
ATOM 802 C CA . LYS A 1 99 ? 25.175 -18.796 14.952 1.00 44.94 99 LYS A CA 1
ATOM 803 C C . LYS A 1 99 ? 26.435 -18.251 15.635 1.00 44.94 99 LYS A C 1
ATOM 805 O O . LYS A 1 99 ? 27.234 -19.051 16.115 1.00 44.94 99 LYS A O 1
ATOM 810 N N . GLN A 1 100 ? 26.582 -16.930 15.775 1.00 44.31 100 GLN A N 1
ATOM 811 C CA . GLN A 1 100 ? 27.688 -16.310 16.528 1.00 44.31 100 GLN A CA 1
ATOM 812 C C . GLN A 1 100 ? 27.659 -16.645 18.028 1.00 44.31 100 GLN A C 1
ATOM 814 O O . GLN A 1 100 ? 28.706 -16.707 18.663 1.00 44.31 100 GLN A O 1
ATOM 819 N N . GLN A 1 101 ? 26.488 -16.944 18.600 1.00 44.75 101 GLN A N 1
ATOM 820 C CA . GLN A 1 101 ? 26.386 -17.428 19.983 1.00 44.75 101 GLN A CA 1
ATOM 821 C C . GLN A 1 101 ? 26.818 -18.895 20.170 1.00 44.75 101 GLN A C 1
ATOM 823 O O . GLN A 1 101 ? 27.029 -19.316 21.307 1.00 44.75 101 GLN A O 1
ATOM 828 N N . LYS A 1 102 ? 26.978 -19.679 19.092 1.00 44.94 102 LYS A N 1
ATOM 829 C CA . LYS A 1 102 ? 27.331 -21.112 19.155 1.00 44.94 102 LYS A CA 1
ATOM 830 C C . LYS A 1 102 ? 28.784 -21.447 18.803 1.00 44.94 102 LYS A C 1
ATOM 832 O O . LYS A 1 102 ? 29.149 -22.618 18.850 1.00 44.94 102 LYS A O 1
ATOM 837 N N . GLY A 1 103 ? 29.640 -20.466 18.531 1.00 47.69 103 GLY A N 1
ATOM 838 C CA . GLY A 1 103 ? 31.060 -20.729 18.319 1.00 47.69 103 GLY A CA 1
ATOM 839 C C . GLY A 1 103 ? 31.886 -19.456 18.211 1.00 47.69 103 GLY A C 1
ATOM 840 O O . GLY A 1 103 ? 31.588 -18.603 17.387 1.00 47.69 103 GLY A O 1
ATOM 841 N N . VAL A 1 104 ? 32.966 -19.411 18.997 1.00 33.28 104 VAL A N 1
ATOM 842 C CA . VAL A 1 104 ? 34.035 -18.393 19.041 1.00 33.28 104 VAL A CA 1
ATOM 843 C C . VAL A 1 104 ? 33.750 -17.170 19.933 1.00 33.28 104 VAL A C 1
ATOM 845 O O . VAL A 1 104 ? 33.022 -16.248 19.582 1.00 33.28 104 VAL A O 1
ATOM 848 N N . LYS A 1 105 ? 34.423 -17.130 21.097 1.00 31.98 105 LYS A N 1
ATOM 849 C CA . LYS A 1 105 ? 34.599 -15.913 21.908 1.00 31.98 105 LYS A CA 1
ATOM 850 C C . LYS A 1 105 ? 35.511 -14.947 21.149 1.00 31.98 105 LYS A C 1
ATOM 852 O O . LYS A 1 105 ? 36.714 -15.184 21.070 1.00 31.98 105 LYS A O 1
ATOM 857 N N . ILE A 1 106 ? 34.959 -13.848 20.647 1.00 36.00 106 ILE A N 1
ATOM 858 C CA . ILE A 1 106 ? 35.746 -12.703 20.180 1.00 36.00 106 ILE A CA 1
ATOM 859 C C . ILE A 1 106 ? 35.785 -11.674 21.314 1.00 36.00 106 ILE A C 1
ATOM 861 O O . ILE A 1 106 ? 34.746 -11.311 21.865 1.00 36.00 106 ILE A O 1
ATOM 865 N N . LYS A 1 107 ? 36.993 -11.250 21.707 1.00 30.17 107 LYS A N 1
ATOM 866 C CA . LYS A 1 107 ? 37.205 -10.197 22.709 1.00 30.17 107 LYS A CA 1
ATOM 867 C C . LYS A 1 107 ? 36.516 -8.914 22.234 1.00 30.17 107 LYS A C 1
ATOM 869 O O . LYS A 1 107 ? 36.804 -8.432 21.142 1.00 30.17 107 LYS A O 1
ATOM 874 N N . GLN A 1 108 ? 35.614 -8.378 23.055 1.00 31.08 108 GLN A N 1
ATOM 875 C CA . GLN A 1 108 ? 35.043 -7.050 22.856 1.00 31.08 108 GLN A CA 1
ATOM 876 C C . GLN A 1 108 ? 36.164 -6.014 22.971 1.00 31.08 108 GLN A C 1
ATOM 878 O O . GLN A 1 108 ? 36.695 -5.801 24.057 1.00 31.08 108 GLN A O 1
ATOM 883 N N . ASN A 1 109 ? 36.500 -5.365 21.859 1.00 30.72 109 ASN A N 1
ATOM 884 C CA . ASN A 1 109 ? 37.167 -4.073 21.901 1.00 30.72 109 ASN A CA 1
ATOM 885 C C . ASN A 1 109 ? 36.066 -3.012 21.930 1.00 30.72 109 ASN A C 1
ATOM 887 O O . ASN A 1 109 ? 35.380 -2.782 20.936 1.00 30.72 109 ASN A O 1
ATOM 891 N N . THR A 1 110 ? 35.867 -2.421 23.102 1.00 28.98 110 THR A N 1
ATOM 892 C CA . THR A 1 110 ? 35.050 -1.223 23.304 1.00 28.98 110 THR A CA 1
ATOM 893 C C . THR A 1 110 ? 35.649 -0.061 22.507 1.00 28.98 110 THR A C 1
ATOM 895 O O . THR A 1 110 ? 36.836 0.211 22.682 1.00 28.98 110 THR A O 1
ATOM 898 N N . PRO A 1 111 ? 34.883 0.672 21.681 1.00 29.16 111 PRO A N 1
ATOM 899 C CA . PRO A 1 111 ? 35.298 1.994 21.243 1.00 29.16 111 PRO A CA 1
ATOM 900 C C . PRO A 1 111 ? 34.983 2.993 22.357 1.00 29.16 111 PRO A C 1
ATOM 902 O O . PRO A 1 111 ? 33.828 3.171 22.749 1.00 29.16 111 PRO A O 1
ATOM 905 N N . GLU A 1 112 ? 36.040 3.603 22.882 1.00 27.48 112 GLU A N 1
ATOM 906 C CA . GLU A 1 112 ? 35.989 4.739 23.792 1.00 27.48 112 GLU A CA 1
ATOM 907 C C . GLU A 1 112 ? 35.269 5.942 23.169 1.00 27.48 112 GLU A C 1
ATOM 909 O O . GLU A 1 112 ? 35.285 6.177 21.960 1.00 27.48 112 GLU A O 1
ATOM 914 N N . ASN A 1 113 ? 34.655 6.722 24.055 1.00 32.25 113 ASN A N 1
ATOM 915 C CA . ASN A 1 113 ? 34.077 8.030 23.792 1.00 32.25 113 ASN A CA 1
ATOM 916 C C . ASN A 1 113 ? 35.054 8.952 23.042 1.00 32.25 113 ASN A C 1
ATOM 918 O O . ASN A 1 113 ? 36.190 9.139 23.470 1.00 32.25 113 ASN A O 1
ATOM 922 N N . GLY A 1 114 ? 34.569 9.618 21.992 1.00 27.09 114 GLY A N 1
ATOM 923 C CA . GLY A 1 114 ? 35.316 10.635 21.257 1.00 27.09 114 GLY A CA 1
ATOM 924 C C . GLY A 1 114 ? 34.398 11.742 20.748 1.00 27.09 114 GLY A C 1
ATOM 925 O O . GLY A 1 114 ? 33.677 11.579 19.770 1.00 27.09 114 GLY A O 1
ATOM 926 N N . VAL A 1 115 ? 34.423 12.865 21.457 1.00 29.08 115 VAL A N 1
ATOM 927 C CA . VAL A 1 115 ? 33.829 14.158 21.103 1.00 29.08 115 VAL A CA 1
ATOM 928 C C . VAL A 1 115 ? 34.508 14.756 19.859 1.00 29.08 115 VAL A C 1
ATOM 930 O O . VAL A 1 115 ? 35.725 14.687 19.726 1.00 29.08 115 VAL A O 1
ATOM 933 N N . GLY A 1 116 ? 33.727 15.452 19.021 1.00 25.16 116 GLY A N 1
ATOM 934 C CA . GLY A 1 116 ? 34.198 16.315 17.922 1.00 25.16 116 GLY A CA 1
ATOM 935 C C . GLY A 1 116 ? 34.197 15.601 16.564 1.00 25.16 116 GLY A C 1
ATOM 936 O O . GLY A 1 116 ? 34.547 14.443 16.472 1.00 25.16 116 GLY A O 1
ATOM 937 N N . THR A 1 117 ? 33.809 16.185 15.436 1.00 27.53 117 THR A N 1
ATOM 938 C CA . THR A 1 117 ? 33.727 17.588 15.032 1.00 27.53 117 THR A CA 1
ATOM 939 C C . THR A 1 117 ? 32.731 17.709 13.869 1.00 27.53 117 THR A C 1
ATOM 941 O O . THR A 1 117 ? 32.592 16.818 13.035 1.00 27.53 117 THR A O 1
ATOM 944 N N . LYS A 1 118 ? 32.021 18.841 13.800 1.00 29.45 118 LYS A N 1
ATOM 945 C CA . LYS A 1 118 ? 31.194 19.216 12.646 1.00 29.45 118 LYS A CA 1
ATOM 946 C C . LYS A 1 118 ? 32.102 19.477 11.443 1.00 29.45 118 LYS A C 1
ATOM 948 O O . LYS A 1 118 ? 32.753 20.522 11.395 1.00 29.45 118 LYS A O 1
ATOM 953 N N . GLN A 1 119 ? 32.105 18.583 10.461 1.00 27.58 119 GLN A N 1
ATOM 954 C CA . GLN A 1 119 ? 32.754 18.836 9.179 1.00 27.58 119 GLN A CA 1
ATOM 955 C C . GLN A 1 119 ? 31.774 19.570 8.253 1.00 27.58 119 GLN A C 1
ATOM 957 O O . GLN A 1 119 ? 30.762 19.036 7.805 1.00 27.58 119 GLN A O 1
ATOM 962 N N . LYS A 1 120 ? 32.056 20.860 8.053 1.00 25.47 120 LYS A N 1
ATOM 963 C CA . LYS A 1 120 ? 31.329 21.778 7.173 1.00 25.47 120 LYS A CA 1
ATOM 964 C C . LYS A 1 120 ? 31.629 21.426 5.713 1.00 25.47 120 LYS A C 1
ATOM 966 O O . LYS A 1 120 ? 32.785 21.476 5.305 1.00 25.47 120 LYS A O 1
ATOM 971 N N . ILE A 1 121 ? 30.596 21.137 4.927 1.00 31.66 121 ILE A N 1
ATOM 972 C CA . ILE A 1 121 ? 30.689 21.047 3.464 1.00 31.66 121 ILE A CA 1
ATOM 973 C C . ILE A 1 121 ? 30.520 22.471 2.894 1.00 31.66 121 ILE A C 1
ATOM 975 O O . ILE A 1 121 ? 29.536 23.137 3.232 1.00 31.66 121 ILE A O 1
ATOM 979 N N . PRO A 1 122 ? 31.456 22.989 2.076 1.00 29.34 122 PRO A N 1
ATOM 980 C CA . PRO A 1 122 ? 31.382 24.347 1.549 1.00 29.34 122 PRO A CA 1
ATOM 981 C C . PRO A 1 122 ? 30.416 24.428 0.358 1.00 29.34 122 PRO A C 1
ATOM 983 O O . PRO A 1 122 ? 30.707 23.965 -0.742 1.00 29.34 122 PRO A O 1
ATOM 986 N N . VAL A 1 123 ? 29.269 25.073 0.575 1.00 30.77 123 VAL A N 1
ATOM 987 C CA . VAL A 1 123 ? 28.302 25.438 -0.470 1.00 30.77 123 VAL A CA 1
ATOM 988 C C . VAL A 1 123 ? 28.863 26.621 -1.265 1.00 30.77 123 VAL A C 1
ATOM 990 O O . VAL A 1 123 ? 28.882 27.755 -0.780 1.00 30.77 123 VAL A O 1
ATOM 993 N N . LYS A 1 124 ? 29.338 26.375 -2.492 1.00 30.25 124 LYS A N 1
ATOM 994 C CA . LYS A 1 124 ? 29.601 27.449 -3.457 1.00 30.25 124 LYS A CA 1
ATOM 995 C C . LYS A 1 124 ? 28.280 27.901 -4.077 1.00 30.25 124 LYS A C 1
ATOM 997 O O . LYS A 1 124 ? 27.524 27.112 -4.632 1.00 30.25 124 LYS A O 1
ATOM 1002 N N . LYS A 1 125 ? 28.036 29.200 -3.926 1.00 29.59 125 LYS A N 1
ATOM 1003 C CA . LYS A 1 125 ? 26.903 29.978 -4.422 1.00 29.59 125 LYS A CA 1
ATOM 1004 C C . LYS A 1 125 ? 26.793 29.845 -5.945 1.00 29.59 125 LYS A C 1
ATOM 1006 O O . LYS A 1 125 ? 27.698 30.285 -6.649 1.00 29.59 125 LYS A O 1
ATOM 1011 N N . VAL A 1 126 ? 25.683 29.297 -6.436 1.00 36.94 126 VAL A N 1
ATOM 1012 C CA . VAL A 1 126 ? 25.223 29.519 -7.812 1.00 36.94 126 VAL A CA 1
ATOM 1013 C C . VAL A 1 126 ? 24.023 30.457 -7.748 1.00 36.94 126 VAL A C 1
ATOM 1015 O O . VAL A 1 126 ? 23.175 30.377 -6.862 1.00 36.94 126 VAL A O 1
ATOM 1018 N N . LEU A 1 127 ? 24.101 31.435 -8.633 1.00 28.50 127 LEU A N 1
ATOM 1019 C CA . LEU A 1 127 ? 23.473 32.739 -8.633 1.00 28.50 127 LEU A CA 1
ATOM 1020 C C . LEU A 1 127 ? 21.998 32.671 -9.057 1.00 28.50 127 LEU A C 1
ATOM 1022 O O . LEU A 1 127 ? 21.628 31.908 -9.944 1.00 28.50 127 LEU A O 1
ATOM 1026 N N . TRP A 1 128 ? 21.184 33.514 -8.423 1.00 25.86 128 TRP A N 1
ATOM 1027 C CA . TRP A 1 128 ? 19.811 33.834 -8.802 1.00 25.86 128 TRP A CA 1
ATOM 1028 C C . TRP A 1 128 ? 19.741 34.457 -10.202 1.00 25.86 128 TRP A C 1
ATOM 1030 O O . TRP A 1 128 ? 20.437 35.435 -10.462 1.00 25.86 128 TRP A O 1
ATOM 1040 N N . ILE A 1 129 ? 18.822 33.978 -11.044 1.00 32.75 129 ILE A N 1
ATOM 1041 C CA . ILE A 1 129 ? 18.255 34.766 -12.146 1.00 32.75 129 ILE A CA 1
ATOM 1042 C C . ILE A 1 129 ? 16.731 34.644 -12.069 1.00 32.75 129 ILE A C 1
ATOM 1044 O O . ILE A 1 129 ? 16.136 33.654 -12.484 1.00 32.75 129 ILE A O 1
ATOM 1048 N N . LEU A 1 130 ? 16.115 35.672 -11.488 1.00 32.84 130 LEU A N 1
ATOM 1049 C CA . LEU A 1 130 ? 14.737 36.064 -11.752 1.00 32.84 130 LEU A CA 1
ATOM 1050 C C . LEU A 1 130 ? 14.736 36.849 -13.064 1.00 32.84 130 LEU A C 1
ATOM 1052 O O . LEU A 1 130 ? 15.465 37.831 -13.154 1.00 32.84 130 LEU A O 1
ATOM 1056 N N . PHE A 1 131 ? 13.882 36.489 -14.020 1.00 34.50 131 PHE A N 1
ATOM 1057 C CA . PHE A 1 131 ? 13.256 37.485 -14.889 1.00 34.50 131 PHE A CA 1
ATOM 1058 C C . PHE A 1 131 ? 11.890 36.986 -15.367 1.00 34.50 131 PHE A C 1
ATOM 1060 O O . PHE A 1 131 ? 11.770 35.986 -16.068 1.00 34.50 131 PHE A O 1
ATOM 1067 N N . ALA A 1 132 ? 10.859 37.697 -14.922 1.00 33.53 132 ALA A N 1
ATOM 1068 C CA . ALA A 1 132 ? 9.491 37.610 -15.397 1.00 33.53 132 ALA A CA 1
ATOM 1069 C C . ALA A 1 132 ? 9.356 38.387 -16.710 1.00 33.53 132 ALA A C 1
ATOM 1071 O O . ALA A 1 132 ? 9.848 39.510 -16.762 1.00 33.53 132 ALA A O 1
ATOM 1072 N N . VAL A 1 133 ? 8.633 37.859 -17.706 1.00 35.34 133 VAL A N 1
ATOM 1073 C CA . VAL A 1 133 ? 8.010 38.675 -18.766 1.00 35.34 133 VAL A CA 1
ATOM 1074 C C . VAL A 1 133 ? 6.699 38.027 -19.241 1.00 35.34 133 VAL A C 1
ATOM 1076 O O . VAL A 1 133 ? 6.688 36.967 -19.854 1.00 35.34 133 VAL A O 1
ATOM 1079 N N . CYS A 1 134 ? 5.618 38.729 -18.899 1.00 34.59 134 CYS A N 1
ATOM 1080 C CA . CYS A 1 134 ? 4.420 39.068 -19.675 1.00 34.59 134 CYS A CA 1
ATOM 1081 C C . CYS A 1 134 ? 3.580 37.987 -20.383 1.00 34.59 134 CYS A C 1
ATOM 1083 O O . CYS A 1 134 ? 3.849 37.548 -21.495 1.00 34.59 134 CYS A O 1
ATOM 1085 N N . VAL A 1 135 ? 2.427 37.749 -19.751 1.00 37.94 135 VAL A N 1
ATOM 1086 C CA . VAL A 1 135 ? 1.066 37.791 -20.313 1.00 37.94 135 VAL A CA 1
ATOM 1087 C C . VAL A 1 135 ? 0.964 38.452 -21.697 1.00 37.94 135 VAL A C 1
ATOM 1089 O O . VAL A 1 135 ? 1.251 39.640 -21.832 1.00 37.94 135 VAL A O 1
ATOM 1092 N N . PHE A 1 136 ? 0.394 37.728 -22.664 1.00 36.16 136 PHE A N 1
ATOM 1093 C CA . PHE A 1 136 ? -0.460 38.320 -23.693 1.00 36.16 136 PHE A CA 1
ATOM 1094 C C . PHE A 1 136 ? -1.744 37.503 -23.869 1.00 36.16 136 PHE A C 1
ATOM 1096 O O . PHE A 1 136 ? -1.738 36.303 -24.126 1.00 36.16 136 PHE A O 1
ATOM 1103 N N . PHE A 1 137 ? -2.843 38.228 -23.680 1.00 35.25 137 PHE A N 1
ATOM 1104 C CA . PHE A 1 137 ? -4.218 37.933 -24.057 1.00 35.25 137 PHE A CA 1
ATOM 1105 C C . PHE A 1 137 ? -4.332 37.480 -25.519 1.00 35.25 137 PHE A C 1
ATOM 1107 O O . PHE A 1 137 ? -3.701 38.085 -26.382 1.00 35.25 137 PHE A O 1
ATOM 1114 N N . SER A 1 138 ? -5.260 36.563 -25.809 1.00 37.66 138 SER A N 1
ATOM 1115 C CA . SER A 1 138 ? -6.218 36.715 -26.916 1.00 37.66 138 SER A CA 1
ATOM 1116 C C . SER A 1 138 ? -7.404 35.765 -26.759 1.00 37.66 138 SER A C 1
ATOM 1118 O O . SER A 1 138 ? -7.259 34.557 -26.609 1.00 37.66 138 SER A O 1
ATOM 1120 N N . LEU A 1 139 ? -8.581 36.383 -26.781 1.00 39.59 139 LEU A N 1
ATOM 1121 C CA . LEU A 1 139 ? -9.914 35.801 -26.788 1.00 39.59 139 LEU A CA 1
ATOM 1122 C C . LEU A 1 139 ? -10.209 35.129 -28.135 1.00 39.59 139 LEU A C 1
ATOM 1124 O O . LEU A 1 139 ? -9.882 35.679 -29.182 1.00 39.59 139 LEU A O 1
ATOM 1128 N N . GLY A 1 140 ? -10.939 34.017 -28.094 1.00 35.94 140 GLY A N 1
ATOM 1129 C CA . GLY A 1 140 ? -11.689 33.465 -29.220 1.00 35.94 140 GLY A CA 1
ATOM 1130 C C . GLY A 1 140 ? -13.074 33.062 -28.724 1.00 35.94 140 GLY A C 1
ATOM 1131 O O . GLY A 1 140 ? -13.202 32.155 -27.909 1.00 35.94 140 GLY A O 1
ATOM 1132 N N . ARG A 1 141 ? -14.090 33.812 -29.149 1.00 40.50 141 ARG A N 1
ATOM 1133 C CA . ARG A 1 141 ? -15.501 33.712 -28.763 1.00 40.50 141 ARG A CA 1
ATOM 1134 C C . ARG A 1 141 ? -16.286 33.026 -29.894 1.00 40.50 141 ARG A C 1
ATOM 1136 O O . ARG A 1 141 ? -16.054 33.372 -31.047 1.00 40.50 141 ARG A O 1
ATOM 1143 N N . GLY A 1 142 ? -17.281 32.208 -29.536 1.00 31.53 142 GLY A N 1
ATOM 1144 C CA . GLY A 1 142 ? -18.475 31.893 -30.349 1.00 31.53 142 GLY A CA 1
ATOM 1145 C C . GLY A 1 142 ? -18.432 30.581 -31.148 1.00 31.53 142 GLY A C 1
ATOM 1146 O O . GLY A 1 142 ? -17.363 30.165 -31.570 1.00 31.53 142 GLY A O 1
ATOM 1147 N N . CYS A 1 143 ? -19.536 29.875 -31.416 1.00 33.88 143 CYS A N 1
ATOM 1148 C CA . CYS A 1 143 ? -20.947 29.989 -31.021 1.00 33.88 143 CYS A CA 1
ATOM 1149 C C . CYS A 1 143 ? -21.645 28.626 -31.256 1.00 33.88 143 CYS A C 1
ATOM 1151 O O . CYS A 1 143 ? -21.217 27.859 -32.111 1.00 33.88 143 CYS A O 1
ATOM 1153 N N . ASP A 1 144 ? -22.708 28.410 -30.476 1.00 34.78 144 ASP A N 1
ATOM 1154 C CA . ASP A 1 144 ? -23.953 27.634 -30.653 1.00 34.78 144 ASP A CA 1
ATOM 1155 C C . ASP A 1 144 ? -24.180 26.631 -31.804 1.00 34.78 144 ASP A C 1
ATOM 1157 O O . ASP A 1 144 ? -23.946 26.923 -32.975 1.00 34.78 144 ASP A O 1
ATOM 1161 N N . GLY A 1 145 ? -24.915 25.553 -31.468 1.00 31.16 145 GLY A N 1
ATOM 1162 C CA . GLY A 1 145 ? -25.959 25.014 -32.358 1.00 31.16 145 GLY A CA 1
ATOM 1163 C C . GLY A 1 145 ? -26.481 23.585 -32.088 1.00 31.16 145 GLY A C 1
ATOM 1164 O O . GLY A 1 145 ? -25.816 22.629 -32.458 1.00 31.16 145 GLY A O 1
ATOM 1165 N N . GLY A 1 146 ? -27.728 23.472 -31.582 1.00 29.50 146 GLY A N 1
ATOM 1166 C CA . GLY A 1 146 ? -28.693 22.353 -31.793 1.00 29.50 146 GLY A CA 1
ATOM 1167 C C . GLY A 1 146 ? -28.637 21.162 -30.810 1.00 29.50 146 GLY A C 1
ATOM 1168 O O . GLY A 1 146 ? -27.640 20.462 -30.771 1.00 29.50 146 GLY A O 1
ATOM 1169 N N . SER A 1 147 ? -29.601 20.937 -29.892 1.00 29.25 147 SER A N 1
ATOM 1170 C CA . SER A 1 147 ? -30.948 20.305 -30.051 1.00 29.25 147 SER A CA 1
ATOM 1171 C C . SER A 1 147 ? -30.915 18.933 -30.753 1.00 29.25 147 SER A C 1
ATOM 1173 O O . SER A 1 147 ? -30.315 18.837 -31.809 1.00 29.25 147 SER A O 1
ATOM 1175 N N . SER A 1 148 ? -31.581 17.846 -30.348 1.00 34.41 148 SER A N 1
ATOM 1176 C CA . SER A 1 148 ? -32.433 17.442 -29.213 1.00 34.41 148 SER A CA 1
ATOM 1177 C C . SER A 1 148 ? -32.795 15.943 -29.418 1.00 34.41 148 SER A C 1
ATOM 1179 O O . SER A 1 148 ? -32.377 15.336 -30.402 1.00 34.41 148 SER A O 1
ATOM 1181 N N . SER A 1 149 ? -33.639 15.387 -28.536 1.00 34.16 149 SER A N 1
ATOM 1182 C CA . SER A 1 149 ? -34.222 14.023 -28.502 1.00 34.16 149 SER A CA 1
ATOM 1183 C C . SER A 1 149 ? -33.325 12.941 -27.875 1.00 34.16 149 SER A C 1
ATOM 1185 O O . SER A 1 149 ? -32.152 12.828 -28.187 1.00 34.16 149 SER A O 1
ATOM 1187 N N . GLY A 1 150 ? -33.770 12.132 -26.914 1.00 31.94 150 GLY A N 1
ATOM 1188 C CA . GLY A 1 150 ? -35.137 11.761 -26.555 1.00 31.94 150 GLY A CA 1
ATOM 1189 C C . GLY A 1 150 ? -35.315 10.271 -26.821 1.00 31.94 150 GLY A C 1
ATOM 1190 O O . GLY A 1 150 ? -35.820 9.894 -27.868 1.00 31.94 150 GLY A O 1
ATOM 1191 N N . GLY A 1 151 ? -34.876 9.431 -25.884 1.00 30.64 151 GLY A N 1
ATOM 1192 C CA . GLY A 1 151 ? -34.976 7.978 -25.987 1.00 30.64 151 GLY A CA 1
ATOM 1193 C C . GLY A 1 151 ? -34.900 7.349 -24.607 1.00 30.64 151 GLY A C 1
ATOM 1194 O O . GLY A 1 151 ? -33.823 7.021 -24.122 1.00 30.64 151 GLY A O 1
ATOM 1195 N N . GLY A 1 152 ? -36.053 7.238 -23.949 1.00 34.16 152 GLY A N 1
ATOM 1196 C CA . GLY A 1 152 ? -36.187 6.455 -22.732 1.00 34.16 152 GLY A CA 1
ATOM 1197 C C . GLY A 1 152 ? -35.994 4.974 -23.038 1.00 34.16 152 GLY A C 1
ATOM 1198 O O . GLY A 1 152 ? -36.598 4.432 -23.961 1.00 34.16 152 GLY A O 1
ATOM 1199 N N . SER A 1 153 ? -35.170 4.310 -22.240 1.00 32.09 153 SER A N 1
ATOM 1200 C CA . SER A 1 153 ? -35.185 2.859 -22.089 1.00 32.09 153 SER A CA 1
ATOM 1201 C C . SER A 1 153 ? -34.798 2.531 -20.654 1.00 32.09 153 SER A C 1
ATOM 1203 O O . SER A 1 153 ? -33.641 2.587 -20.262 1.00 32.09 153 SER A O 1
ATOM 1205 N N . GLN A 1 154 ? -35.864 2.333 -19.881 1.00 30.97 154 GLN A N 1
ATOM 1206 C CA . GLN A 1 154 ? -36.020 1.446 -18.732 1.00 30.97 154 GLN A CA 1
ATOM 1207 C C . GLN A 1 154 ? -34.795 1.232 -17.840 1.00 30.97 154 GLN A C 1
ATOM 1209 O O . GLN A 1 154 ? -33.900 0.438 -18.112 1.00 30.97 154 GLN A O 1
ATOM 1214 N N . ALA A 1 155 ? -34.869 1.896 -16.687 1.00 31.72 155 ALA A N 1
ATOM 1215 C CA . ALA A 1 155 ? -34.133 1.558 -15.489 1.00 31.72 155 ALA A CA 1
ATOM 1216 C C . ALA A 1 155 ? -34.392 0.094 -15.102 1.00 31.72 155 ALA A C 1
ATOM 1218 O O . ALA A 1 155 ? -35.453 -0.259 -14.583 1.00 31.72 155 ALA A O 1
ATOM 1219 N N . SER A 1 156 ? -33.390 -0.746 -15.326 1.00 32.38 156 SER A N 1
ATOM 1220 C CA . SER A 1 156 ? -33.220 -1.989 -14.590 1.00 32.38 156 SER A CA 1
ATOM 1221 C C . SER A 1 156 ? -32.965 -1.609 -13.135 1.00 32.38 156 SER A C 1
ATOM 1223 O O . SER A 1 156 ? -31.925 -1.033 -12.814 1.00 32.38 156 SER A O 1
ATOM 1225 N N . GLN A 1 157 ? -33.932 -1.881 -12.258 1.00 33.78 157 GLN A N 1
ATOM 1226 C CA . GLN A 1 157 ? -33.767 -1.768 -10.813 1.00 33.78 157 GLN A CA 1
ATOM 1227 C C . GLN A 1 157 ? -32.727 -2.799 -10.353 1.00 33.78 157 GLN A C 1
ATOM 1229 O O . GLN A 1 157 ? -33.058 -3.906 -9.939 1.00 33.78 157 GLN A O 1
ATOM 1234 N N . SER A 1 158 ? -31.451 -2.435 -10.464 1.00 38.84 158 SER A N 1
ATOM 1235 C CA . SER A 1 158 ? -30.396 -3.011 -9.644 1.00 38.84 158 SER A CA 1
ATOM 1236 C C . SER A 1 158 ? -30.647 -2.502 -8.233 1.00 38.84 158 SER A C 1
ATOM 1238 O O . SER A 1 158 ? -30.740 -1.293 -8.025 1.00 38.84 158 SER A O 1
ATOM 1240 N N . SER A 1 159 ? -30.827 -3.406 -7.275 1.00 42.88 159 SER A N 1
ATOM 1241 C CA . SER A 1 159 ? -30.842 -3.068 -5.857 1.00 42.88 159 SER A CA 1
ATOM 1242 C C . SER A 1 159 ? -29.576 -2.267 -5.551 1.00 42.88 159 SER A C 1
ATOM 1244 O O . SER A 1 159 ? -28.488 -2.839 -5.494 1.00 42.88 159 SER A O 1
ATOM 1246 N N . THR A 1 160 ? -29.703 -0.945 -5.432 1.00 51.00 160 THR A N 1
ATOM 1247 C CA . THR A 1 160 ? -28.603 -0.030 -5.127 1.00 51.00 160 THR A CA 1
ATOM 1248 C C . THR A 1 160 ? -28.129 -0.315 -3.712 1.00 51.00 160 THR A C 1
ATOM 1250 O O . THR A 1 160 ? -28.618 0.263 -2.745 1.00 51.00 160 THR A O 1
ATOM 1253 N N . VAL A 1 161 ? -27.210 -1.271 -3.600 1.00 67.62 161 VAL A N 1
ATOM 1254 C CA . VAL A 1 161 ? -26.369 -1.478 -2.427 1.00 67.62 161 VAL A CA 1
ATOM 1255 C C . VAL A 1 161 ? -25.665 -0.147 -2.182 1.00 67.62 161 VAL A C 1
ATOM 1257 O O . VAL A 1 161 ? -24.957 0.340 -3.064 1.00 67.62 161 VAL A O 1
ATOM 1260 N N . SER A 1 162 ? -2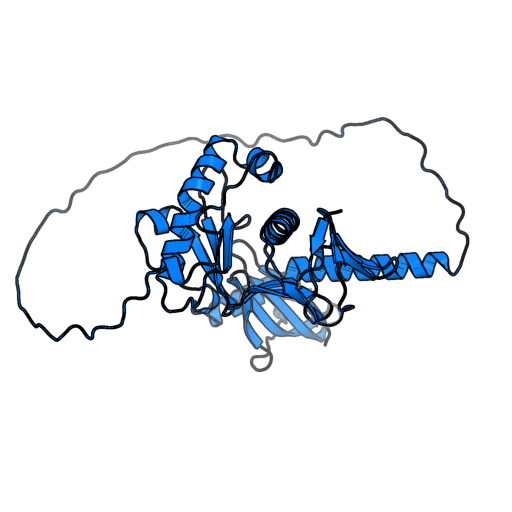5.939 0.491 -1.042 1.00 85.56 162 SER A N 1
ATOM 1261 C CA . SER A 1 162 ? -25.362 1.803 -0.754 1.00 85.56 162 SER A CA 1
ATOM 1262 C C . SER A 1 162 ? -23.833 1.670 -0.658 1.00 85.56 162 SER A C 1
ATOM 1264 O O . SER A 1 162 ? -23.355 0.658 -0.126 1.00 85.56 162 SER A O 1
ATOM 1266 N N . PRO A 1 163 ? -23.045 2.632 -1.164 1.00 86.44 163 PRO A N 1
ATOM 1267 C CA . PRO A 1 163 ? -21.582 2.539 -1.159 1.00 86.44 163 PRO A CA 1
ATOM 1268 C C . PRO A 1 163 ? -21.008 2.301 0.242 1.00 86.44 163 PRO A C 1
ATOM 1270 O O . PRO A 1 163 ? -20.052 1.549 0.404 1.00 86.44 163 PRO A O 1
ATOM 1273 N N . GLU A 1 164 ? -21.647 2.852 1.276 1.00 90.75 164 GLU A N 1
ATOM 1274 C CA . GLU A 1 164 ? -21.275 2.678 2.683 1.00 90.75 164 GLU A CA 1
ATOM 1275 C C . GLU A 1 164 ? -21.242 1.206 3.102 1.00 90.75 164 GLU A C 1
ATOM 1277 O O . GLU A 1 164 ? -20.380 0.803 3.876 1.00 90.75 164 GLU A O 1
ATOM 1282 N N . SER A 1 165 ? -22.153 0.384 2.577 1.00 90.50 165 SER A N 1
ATOM 1283 C CA . SER A 1 165 ? -22.224 -1.039 2.930 1.00 90.50 165 SER A CA 1
ATOM 1284 C C . SER A 1 165 ? -21.061 -1.868 2.373 1.00 90.50 165 SER A C 1
ATOM 1286 O O . SER A 1 165 ? -20.809 -2.971 2.857 1.00 90.50 165 SER A O 1
ATOM 1288 N N . LYS A 1 166 ? -20.317 -1.331 1.396 1.00 93.12 166 LYS A N 1
ATOM 1289 C CA . LYS A 1 166 ? -19.067 -1.916 0.896 1.00 93.12 166 LYS A CA 1
ATOM 1290 C C . LYS A 1 166 ? -17.839 -1.455 1.684 1.00 93.12 166 LYS A C 1
ATOM 1292 O O . LYS A 1 166 ? -16.725 -1.786 1.297 1.00 93.12 166 LYS A O 1
ATOM 1297 N N . ILE A 1 167 ? -17.985 -0.674 2.749 1.00 93.50 167 ILE A N 1
ATOM 1298 C CA . ILE A 1 167 ? -16.850 -0.155 3.517 1.00 93.50 167 ILE A CA 1
ATOM 1299 C C . ILE A 1 167 ? -16.759 -0.918 4.836 1.00 93.50 167 ILE A C 1
ATOM 1301 O O . ILE A 1 167 ? -17.743 -1.030 5.567 1.00 93.50 167 ILE A O 1
ATOM 1305 N N . ALA A 1 168 ? -15.577 -1.452 5.149 1.00 89.75 168 ALA A N 1
ATOM 1306 C CA . ALA A 1 168 ? -15.355 -2.159 6.403 1.00 89.75 168 ALA A CA 1
ATOM 1307 C C . ALA A 1 168 ? -15.601 -1.248 7.620 1.00 89.75 168 ALA A C 1
ATOM 1309 O O . ALA A 1 168 ? -15.406 -0.025 7.583 1.00 89.75 168 ALA A O 1
ATOM 1310 N N . ALA A 1 169 ? -16.034 -1.868 8.718 1.00 86.31 169 ALA A N 1
ATOM 1311 C CA . ALA A 1 169 ? -16.411 -1.164 9.933 1.00 86.31 169 ALA A CA 1
ATOM 1312 C C . ALA A 1 169 ? -15.270 -0.273 10.458 1.00 86.31 169 ALA A C 1
ATOM 1314 O O . ALA A 1 169 ? -14.084 -0.599 10.388 1.00 86.31 169 ALA A O 1
ATOM 1315 N N . GLY A 1 170 ? -15.638 0.898 10.978 1.00 86.50 170 GLY A N 1
ATOM 1316 C CA . GLY A 1 170 ? -14.696 1.834 11.587 1.00 86.50 170 GLY A CA 1
ATOM 1317 C C . GLY A 1 170 ? -13.808 2.617 10.614 1.00 86.50 170 GLY A C 1
ATOM 1318 O O . GLY A 1 170 ? -13.065 3.471 11.086 1.00 86.50 170 GLY A O 1
ATOM 1319 N N . ILE A 1 171 ? -13.865 2.396 9.291 1.00 91.44 171 ILE A N 1
ATOM 1320 C CA . ILE A 1 171 ? -13.148 3.247 8.317 1.00 91.44 171 ILE A CA 1
ATOM 1321 C C . ILE A 1 171 ? -13.763 4.649 8.265 1.00 91.44 171 ILE A C 1
ATOM 1323 O O . ILE A 1 171 ? -13.034 5.636 8.324 1.00 91.44 171 ILE A O 1
ATOM 1327 N N . LEU A 1 172 ? -15.094 4.749 8.190 1.00 94.00 172 LEU A N 1
ATOM 1328 C CA . LEU A 1 172 ? -15.782 6.041 8.075 1.00 94.00 172 LEU A CA 1
ATOM 1329 C C . LEU A 1 172 ? -15.620 6.920 9.326 1.00 94.00 172 LEU A C 1
ATOM 1331 O O . LEU A 1 172 ? -15.561 8.143 9.218 1.00 94.00 172 LEU A O 1
ATOM 1335 N N . ASP A 1 173 ? -15.480 6.298 10.498 1.00 92.44 173 ASP A N 1
ATOM 1336 C CA . ASP A 1 173 ? -15.293 6.990 11.778 1.00 92.44 173 ASP A CA 1
ATOM 1337 C C . ASP A 1 173 ? -13.815 7.162 12.167 1.00 92.44 173 ASP A C 1
ATOM 1339 O O . ASP A 1 173 ? -13.496 7.787 13.187 1.00 92.44 173 ASP A O 1
ATOM 1343 N N . PHE A 1 174 ? -12.892 6.610 11.374 1.00 92.12 174 PHE A N 1
ATOM 1344 C CA . PHE A 1 174 ? -11.469 6.631 11.679 1.00 92.12 174 PHE A CA 1
ATOM 1345 C C . PHE A 1 174 ? -10.906 8.054 11.665 1.00 92.12 174 PHE A C 1
ATOM 1347 O O . PHE A 1 174 ? -11.165 8.856 10.767 1.00 92.12 174 PHE A O 1
ATOM 1354 N N . LYS A 1 175 ? -10.057 8.356 12.656 1.00 95.00 175 LYS A N 1
ATOM 1355 C CA . LYS A 1 175 ? -9.322 9.622 12.733 1.00 95.00 175 LYS A CA 1
ATOM 1356 C C . LYS A 1 175 ? -7.892 9.398 13.193 1.00 95.00 175 LYS A C 1
ATOM 1358 O O . LYS A 1 175 ? -7.647 8.797 14.242 1.00 95.00 175 LYS A O 1
ATOM 1363 N N . TYR A 1 176 ? -6.950 9.994 12.472 1.00 96.00 176 TYR A N 1
ATOM 1364 C CA . TYR A 1 176 ? -5.584 10.148 12.946 1.00 96.00 176 TYR A CA 1
ATOM 1365 C C . TYR A 1 176 ? -5.566 11.093 14.148 1.00 96.00 176 TYR A C 1
ATOM 1367 O O . TYR A 1 176 ? -6.025 12.236 14.064 1.00 96.00 176 TYR A O 1
ATOM 1375 N N . THR A 1 177 ? -5.014 10.623 15.267 1.00 96.31 177 THR A N 1
ATOM 1376 C CA . THR A 1 177 ? -4.806 11.416 16.485 1.00 96.31 177 THR A CA 1
ATOM 1377 C C . THR A 1 177 ? -3.325 11.716 16.687 1.00 96.31 177 THR A C 1
ATOM 1379 O O . THR A 1 177 ? -2.461 10.942 16.282 1.00 96.31 177 THR A O 1
ATOM 1382 N N . GLN A 1 178 ? -3.003 12.829 17.351 1.00 96.31 178 GLN A N 1
ATOM 1383 C CA . GLN A 1 178 ? -1.603 13.198 17.600 1.00 96.31 178 GLN A CA 1
ATOM 1384 C C . GLN A 1 178 ? -0.885 12.202 18.516 1.00 96.31 178 GLN A C 1
ATOM 1386 O O . GLN A 1 178 ? 0.326 12.028 18.405 1.00 96.31 178 GLN A O 1
ATOM 1391 N N . LYS A 1 179 ? -1.637 11.563 19.417 1.00 94.12 179 LYS A N 1
ATOM 1392 C CA . LYS A 1 179 ? -1.122 10.542 20.326 1.00 94.12 179 LYS A CA 1
ATOM 1393 C C . LYS A 1 179 ? -0.712 9.282 19.569 1.00 94.12 179 LYS A C 1
ATOM 1395 O O . LYS A 1 179 ? 0.370 8.766 19.820 1.00 94.12 179 LYS A O 1
ATOM 1400 N N . ASP A 1 180 ? -1.580 8.809 18.680 1.00 92.38 180 ASP A N 1
ATOM 1401 C CA . ASP A 1 180 ? -1.386 7.530 17.997 1.00 92.38 180 ASP A CA 1
ATOM 1402 C C . ASP A 1 180 ? -0.483 7.689 16.755 1.00 92.38 180 ASP A C 1
ATOM 1404 O O . ASP A 1 180 ? 0.255 6.773 16.419 1.00 92.38 180 ASP A O 1
ATOM 1408 N N . TYR A 1 181 ? -0.468 8.873 16.123 1.00 95.81 181 TYR A N 1
ATOM 1409 C CA . TYR A 1 181 ? 0.273 9.150 14.881 1.00 95.81 181 TYR A CA 1
ATOM 1410 C C . TYR A 1 181 ? 1.193 10.383 14.991 1.00 95.81 181 TYR A C 1
ATOM 1412 O O . TYR A 1 181 ? 1.054 11.353 14.232 1.00 95.81 181 TYR A O 1
ATOM 1420 N N . PRO A 1 182 ? 2.161 10.399 15.926 1.00 95.50 182 PRO A N 1
ATOM 1421 C CA . PRO A 1 182 ? 3.001 11.571 16.174 1.00 95.50 182 PRO A CA 1
ATOM 1422 C C . PRO A 1 182 ? 3.849 11.973 14.957 1.00 95.50 182 PRO A C 1
ATOM 1424 O O . PRO A 1 182 ? 3.992 13.168 14.690 1.00 95.50 182 PRO A O 1
ATOM 1427 N N . LYS A 1 183 ? 4.360 11.006 14.178 1.00 94.19 183 LYS A N 1
ATOM 1428 C CA . LYS A 1 183 ? 5.152 11.276 12.963 1.00 94.19 183 LYS A CA 1
ATOM 1429 C C . LYS A 1 183 ? 4.320 11.942 11.868 1.00 94.19 183 LYS A C 1
ATOM 1431 O O . LYS A 1 183 ? 4.786 12.896 11.243 1.00 94.19 183 LYS A O 1
ATOM 1436 N N . LEU A 1 184 ? 3.067 11.515 11.690 1.00 95.62 184 LEU A N 1
ATOM 1437 C CA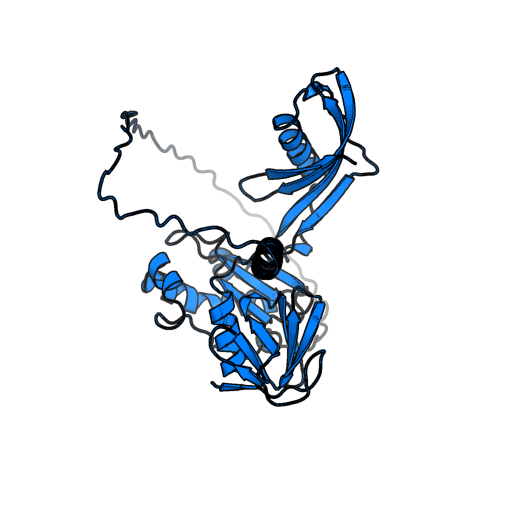 . LEU A 1 184 ? 2.142 12.160 10.757 1.00 95.62 184 LEU A CA 1
ATOM 1438 C C . LEU A 1 184 ? 1.914 13.625 11.154 1.00 95.62 184 LEU A C 1
ATOM 1440 O O . LEU A 1 184 ? 2.060 14.518 10.321 1.00 95.62 184 LEU A O 1
ATOM 1444 N N . TYR A 1 185 ? 1.636 13.894 12.434 1.00 96.94 185 TYR A N 1
ATOM 1445 C CA . TYR A 1 185 ? 1.454 15.262 12.933 1.00 96.94 185 TYR A CA 1
ATOM 1446 C C . TYR A 1 185 ? 2.720 16.112 12.826 1.00 96.94 185 TYR A C 1
ATOM 1448 O O . TYR A 1 185 ? 2.624 17.306 12.543 1.00 96.94 185 TYR A O 1
ATOM 1456 N N . GLN A 1 186 ? 3.898 15.519 13.016 1.00 95.94 186 GLN A N 1
ATOM 1457 C CA . GLN A 1 186 ? 5.171 16.200 12.802 1.00 95.94 186 GLN A CA 1
ATOM 1458 C C . GLN A 1 186 ? 5.352 16.600 11.330 1.00 95.94 186 GLN A C 1
ATOM 1460 O O . GLN A 1 186 ? 5.782 17.718 11.046 1.00 95.94 186 GLN A O 1
ATOM 1465 N N . ARG A 1 187 ? 4.995 15.712 10.394 1.00 94.94 187 ARG A N 1
ATOM 1466 C CA . ARG A 1 187 ? 5.155 15.924 8.947 1.00 94.94 187 ARG A CA 1
ATOM 1467 C C . ARG A 1 187 ? 4.115 16.887 8.363 1.00 94.94 187 ARG A C 1
ATOM 1469 O O . ARG A 1 187 ? 4.456 17.724 7.530 1.00 94.94 187 ARG A O 1
ATOM 1476 N N . TRP A 1 188 ? 2.861 16.784 8.795 1.00 96.62 188 TRP A N 1
ATOM 1477 C CA . TRP A 1 188 ? 1.723 17.501 8.203 1.00 96.62 188 TRP A CA 1
ATOM 1478 C C . TRP A 1 188 ? 1.238 18.701 9.017 1.00 96.62 188 TRP A C 1
ATOM 1480 O O . TRP A 1 188 ?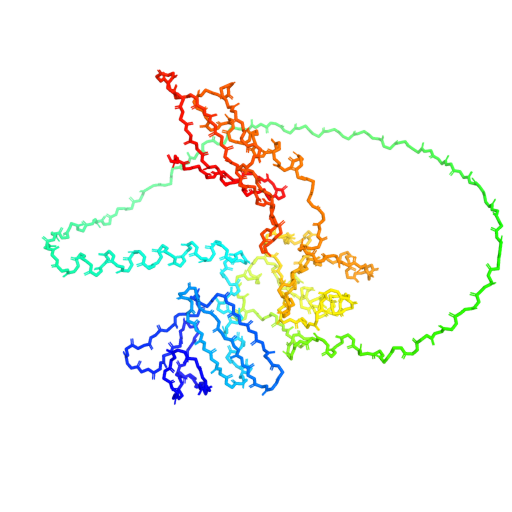 0.579 19.592 8.477 1.00 96.62 188 TRP A O 1
ATOM 1490 N N . GLY A 1 189 ? 1.564 18.752 10.308 1.00 97.25 189 GLY A N 1
ATOM 1491 C CA . GLY A 1 189 ? 1.000 19.720 11.240 1.00 97.25 189 GLY A CA 1
ATOM 1492 C C . GLY A 1 189 ? -0.486 19.476 11.526 1.00 97.25 189 GLY A C 1
ATOM 1493 O O . GLY A 1 189 ? -1.176 18.735 10.828 1.00 97.25 189 GLY A O 1
ATOM 1494 N N . LYS A 1 190 ? -1.009 20.143 12.563 1.00 97.31 190 LYS A N 1
ATOM 1495 C CA . LYS A 1 190 ? -2.401 19.963 13.016 1.00 97.31 190 LYS A CA 1
ATOM 1496 C C . LYS A 1 190 ? -3.432 20.252 11.920 1.00 97.31 190 LYS A C 1
ATOM 1498 O O . LYS A 1 190 ? -4.357 19.470 11.749 1.00 97.31 190 LYS A O 1
ATOM 1503 N N . ALA A 1 191 ? -3.254 21.342 11.171 1.00 96.81 191 ALA A N 1
ATOM 1504 C CA . ALA A 1 191 ? -4.164 21.719 10.088 1.00 96.81 191 ALA A CA 1
ATOM 1505 C C . ALA A 1 191 ? -4.130 20.716 8.922 1.00 96.81 191 ALA A C 1
ATOM 1507 O O . ALA A 1 191 ? -5.177 20.369 8.384 1.00 96.81 191 ALA A O 1
ATOM 1508 N N . GLY A 1 192 ? -2.943 20.209 8.568 1.00 97.25 192 GLY A N 1
ATOM 1509 C CA . GLY A 1 192 ? -2.806 19.182 7.536 1.00 97.25 192 GLY A CA 1
ATOM 1510 C C . GLY A 1 192 ? -3.512 17.887 7.930 1.00 97.25 192 GLY A C 1
ATOM 1511 O O . GLY A 1 192 ? -4.286 17.356 7.143 1.00 97.25 192 GLY A O 1
ATOM 1512 N N . VAL A 1 193 ? -3.320 17.422 9.170 1.00 98.06 193 VAL A N 1
ATOM 1513 C CA . VAL A 1 193 ? -3.992 16.205 9.650 1.00 98.06 193 VAL A CA 1
ATOM 1514 C C . VAL A 1 193 ? -5.501 16.394 9.809 1.00 98.06 193 VAL A C 1
ATOM 1516 O O . VAL A 1 193 ? -6.255 15.479 9.495 1.00 98.06 193 VAL A O 1
ATOM 1519 N N . ALA A 1 194 ? -5.969 17.575 10.226 1.00 98.00 194 ALA A N 1
ATOM 1520 C CA . ALA A 1 194 ? -7.401 17.874 10.259 1.00 98.00 194 ALA A CA 1
ATOM 1521 C C . ALA A 1 194 ? -8.040 17.711 8.871 1.00 98.00 194 ALA A C 1
ATOM 1523 O O . ALA A 1 194 ? -9.062 17.044 8.745 1.00 98.00 194 ALA A O 1
ATOM 1524 N N . LYS A 1 195 ? -7.378 18.230 7.831 1.00 97.81 195 LYS A N 1
ATOM 1525 C CA . LYS A 1 195 ? -7.815 18.077 6.441 1.00 97.81 195 LYS A CA 1
ATOM 1526 C C . LYS A 1 195 ? -7.764 16.623 5.958 1.00 97.81 195 LYS A C 1
ATOM 1528 O O . LYS A 1 195 ? -8.677 16.173 5.279 1.00 97.81 195 LYS A O 1
ATOM 1533 N N . ILE A 1 196 ? -6.725 15.869 6.327 1.00 98.19 196 ILE A N 1
ATOM 1534 C CA . ILE A 1 196 ? -6.642 14.428 6.028 1.00 98.19 196 ILE A CA 1
ATOM 1535 C C . ILE A 1 196 ? -7.832 13.683 6.652 1.00 98.19 196 ILE A C 1
ATOM 1537 O O . ILE A 1 196 ? -8.483 12.908 5.963 1.00 98.19 196 ILE A O 1
ATOM 1541 N N . ASN A 1 197 ? -8.146 13.947 7.924 1.00 98.19 197 ASN A N 1
ATOM 1542 C CA . ASN A 1 197 ? -9.268 13.314 8.627 1.00 98.19 197 ASN A CA 1
ATOM 1543 C C . ASN A 1 197 ? -10.637 13.661 8.015 1.00 98.19 197 ASN A C 1
ATOM 1545 O O . ASN A 1 197 ? -11.552 12.852 8.090 1.00 98.19 197 ASN A O 1
ATOM 1549 N N . GLU A 1 198 ? -10.790 14.848 7.429 1.00 97.75 198 GLU A N 1
ATOM 1550 C CA . GLU A 1 198 ? -12.015 15.256 6.729 1.00 97.75 198 GLU A CA 1
ATOM 1551 C C . GLU A 1 198 ? -12.194 14.521 5.390 1.00 97.75 198 GLU A C 1
ATOM 1553 O O . GLU A 1 198 ? -13.305 14.129 5.032 1.00 97.75 198 GLU A O 1
ATOM 1558 N N . LEU A 1 199 ? -11.097 14.331 4.650 1.00 98.19 199 LEU A N 1
ATOM 1559 C CA . LEU A 1 199 ? -11.114 13.752 3.305 1.00 98.19 199 LEU A CA 1
ATOM 1560 C C . LEU A 1 199 ? -11.103 12.216 3.297 1.00 98.19 199 LEU A C 1
ATOM 1562 O O . LEU A 1 199 ? -11.615 11.618 2.356 1.00 98.19 199 LEU A O 1
ATOM 1566 N N . LEU A 1 200 ? -10.546 11.570 4.324 1.00 98.12 200 LEU A N 1
ATOM 1567 C CA . LEU A 1 200 ? -10.419 10.110 4.398 1.00 98.12 200 LEU A CA 1
ATOM 1568 C C . LEU A 1 200 ? -11.745 9.350 4.188 1.00 98.12 200 LEU A C 1
ATOM 1570 O O . LEU A 1 200 ? -11.775 8.484 3.312 1.00 98.12 200 LEU A O 1
ATOM 1574 N N . PRO A 1 201 ? -12.850 9.653 4.904 1.00 97.81 201 PRO A N 1
ATOM 1575 C CA . PRO A 1 201 ? -14.115 8.953 4.671 1.00 97.81 201 PRO A CA 1
ATOM 1576 C C . PRO A 1 201 ? -14.663 9.195 3.257 1.00 97.81 201 PRO A C 1
ATOM 1578 O O . PRO A 1 201 ? -15.269 8.304 2.670 1.00 97.81 201 PRO A O 1
ATOM 1581 N N . GLN A 1 202 ? -14.402 10.364 2.667 1.00 97.94 202 GLN A N 1
ATOM 1582 C CA . GLN A 1 202 ? -14.831 10.676 1.301 1.00 97.94 202 GLN A CA 1
ATOM 1583 C C . GLN A 1 202 ? -14.036 9.875 0.263 1.00 97.94 202 GLN A C 1
ATOM 1585 O O . GLN A 1 202 ? -14.609 9.410 -0.717 1.00 97.94 202 GLN A O 1
ATOM 1590 N N . ALA A 1 203 ? -12.737 9.656 0.495 1.00 98.19 203 ALA A N 1
ATOM 1591 C CA . ALA A 1 203 ? -11.927 8.764 -0.332 1.00 98.19 203 ALA A CA 1
ATOM 1592 C C . ALA A 1 203 ? -12.449 7.318 -0.279 1.00 98.19 203 ALA A C 1
ATOM 1594 O O . ALA A 1 203 ? -12.536 6.664 -1.316 1.00 98.19 203 ALA A O 1
ATOM 1595 N N . ALA A 1 204 ? -12.846 6.842 0.909 1.00 97.81 204 ALA A N 1
ATOM 1596 C CA . ALA A 1 204 ? -13.440 5.516 1.084 1.00 97.81 204 ALA A CA 1
ATOM 1597 C C . ALA A 1 204 ? -14.741 5.362 0.278 1.00 97.81 204 ALA A C 1
ATOM 1599 O O . ALA A 1 204 ? -14.903 4.391 -0.457 1.00 97.81 204 ALA A O 1
ATOM 1600 N N . LEU A 1 205 ? -15.639 6.348 0.374 1.00 97.38 205 LEU A N 1
ATOM 1601 C CA . LEU A 1 205 ? -16.905 6.373 -0.366 1.00 97.38 205 LEU A CA 1
ATOM 1602 C C . LEU A 1 205 ? -16.693 6.415 -1.878 1.00 97.38 205 LEU A C 1
ATOM 1604 O O . LEU A 1 205 ? -17.374 5.707 -2.616 1.00 97.38 205 LEU A O 1
ATOM 1608 N N . LEU A 1 206 ? -15.729 7.214 -2.336 1.00 97.44 206 LEU A N 1
ATOM 1609 C CA . LEU A 1 206 ? -15.413 7.324 -3.753 1.00 97.44 206 LEU A CA 1
ATOM 1610 C C . LEU A 1 206 ? -14.950 5.974 -4.322 1.00 97.44 206 LEU A C 1
ATOM 1612 O O . LEU A 1 206 ? -15.433 5.566 -5.370 1.00 97.44 206 LEU A O 1
ATOM 1616 N N . VAL A 1 207 ? -14.097 5.237 -3.606 1.00 97.69 207 VAL A N 1
ATOM 1617 C CA . VAL A 1 207 ? -13.650 3.900 -4.041 1.00 97.69 207 VAL A CA 1
ATOM 1618 C C . VAL A 1 207 ? -14.760 2.857 -3.925 1.00 97.69 207 VAL A C 1
ATOM 1620 O O . VAL A 1 207 ? -14.876 1.994 -4.788 1.00 97.69 207 VAL A O 1
ATOM 1623 N N . ALA A 1 208 ? -15.620 2.940 -2.911 1.00 96.69 208 ALA A N 1
ATOM 1624 C CA . ALA A 1 208 ? -16.757 2.030 -2.773 1.00 96.69 208 ALA A CA 1
ATOM 1625 C C . ALA A 1 208 ? -17.770 2.142 -3.934 1.00 96.69 208 ALA A C 1
ATOM 1627 O O . ALA A 1 208 ? -18.456 1.165 -4.260 1.00 96.69 208 ALA A O 1
ATOM 1628 N N . ASN A 1 209 ? -17.844 3.307 -4.587 1.00 95.81 209 ASN A N 1
ATOM 1629 C CA . ASN A 1 209 ? -18.633 3.501 -5.805 1.00 95.81 209 ASN A CA 1
ATOM 1630 C C . ASN A 1 209 ? -18.055 2.770 -7.024 1.00 95.81 209 ASN A C 1
ATOM 1632 O O . ASN A 1 209 ? -18.793 2.499 -7.972 1.00 95.81 209 ASN A O 1
ATOM 1636 N N . GLU A 1 210 ? -16.768 2.424 -7.012 1.00 95.88 210 GLU A N 1
ATOM 1637 C CA . GLU A 1 210 ? -16.141 1.749 -8.141 1.00 95.88 210 GLU A CA 1
ATOM 1638 C C . GLU A 1 210 ? -16.593 0.293 -8.240 1.00 95.88 210 GLU A C 1
ATOM 1640 O O . GLU A 1 210 ? -16.576 -0.480 -7.278 1.00 95.88 210 GLU A O 1
ATOM 1645 N N . SER A 1 211 ? -16.991 -0.104 -9.448 1.00 93.44 211 SER A N 1
ATOM 1646 C CA . SER A 1 211 ? -17.494 -1.458 -9.712 1.00 93.44 211 SER A CA 1
ATOM 1647 C C . SER A 1 211 ? -16.432 -2.544 -9.522 1.00 93.44 211 SER A C 1
ATOM 1649 O O . SER A 1 211 ? -16.776 -3.685 -9.219 1.00 93.44 211 SER A O 1
ATOM 1651 N N . THR A 1 212 ? -15.149 -2.194 -9.660 1.00 93.94 212 THR A N 1
ATOM 1652 C CA . THR A 1 212 ? -14.029 -3.126 -9.489 1.00 93.94 212 THR A CA 1
ATOM 1653 C C . THR A 1 212 ? -13.575 -3.268 -8.035 1.00 93.94 212 THR A C 1
ATOM 1655 O O . THR A 1 212 ? -12.714 -4.102 -7.763 1.00 93.94 212 THR A O 1
ATOM 1658 N N . CYS A 1 213 ? -14.174 -2.532 -7.090 1.00 94.69 213 CYS A N 1
ATOM 1659 C CA . CYS A 1 213 ? -13.993 -2.738 -5.653 1.00 94.69 213 CYS A CA 1
ATOM 1660 C C . CYS A 1 213 ? -15.202 -3.473 -5.051 1.00 94.69 213 CYS A C 1
ATOM 1662 O O . CYS A 1 213 ? -16.348 -3.010 -5.122 1.00 94.69 213 CYS A O 1
ATOM 1664 N N . ASP A 1 214 ? -14.944 -4.627 -4.440 1.00 93.25 214 ASP A N 1
ATOM 1665 C CA . ASP A 1 214 ? -15.954 -5.454 -3.778 1.00 93.25 214 ASP A CA 1
ATOM 1666 C C . ASP A 1 214 ? -16.239 -4.991 -2.342 1.00 93.25 214 ASP A C 1
ATOM 1668 O O . ASP A 1 214 ? -17.400 -4.803 -1.976 1.00 93.25 214 ASP A O 1
ATOM 1672 N N . ARG A 1 215 ? -15.188 -4.756 -1.549 1.00 93.38 215 ARG A N 1
ATOM 1673 C CA . ARG A 1 215 ? -15.260 -4.181 -0.202 1.00 93.38 215 ARG A CA 1
ATOM 1674 C C . ARG A 1 215 ? -13.986 -3.402 0.107 1.00 93.38 215 ARG A C 1
ATOM 1676 O O . ARG A 1 215 ? -12.912 -3.977 0.030 1.00 93.38 215 ARG A O 1
ATOM 1683 N N . VAL A 1 216 ? -14.097 -2.141 0.516 1.00 94.81 216 VAL A N 1
ATOM 1684 C CA . VAL A 1 216 ? -12.973 -1.321 0.997 1.00 94.81 216 VAL A CA 1
ATOM 1685 C C . VAL A 1 216 ? -12.580 -1.771 2.405 1.00 94.81 216 VAL A C 1
ATOM 1687 O O . VAL A 1 216 ? -13.403 -1.710 3.318 1.00 94.81 216 VAL A O 1
ATOM 1690 N N . GLU A 1 217 ? -11.329 -2.187 2.599 1.00 91.50 217 GLU A N 1
ATOM 1691 C CA . GLU A 1 217 ? -10.818 -2.694 3.885 1.00 91.50 217 GLU A CA 1
ATOM 1692 C C . GLU A 1 217 ? -9.796 -1.769 4.549 1.00 91.50 217 GLU A C 1
ATOM 1694 O O . GLU A 1 217 ? -9.689 -1.721 5.776 1.00 91.50 217 GLU A O 1
ATOM 1699 N N . ILE A 1 218 ? -9.049 -1.011 3.747 1.00 91.19 218 ILE A N 1
ATOM 1700 C CA . ILE A 1 218 ? -8.015 -0.095 4.230 1.00 91.19 218 ILE A CA 1
ATOM 1701 C C . ILE A 1 218 ? -8.143 1.208 3.461 1.00 91.19 218 ILE A C 1
ATOM 1703 O O . ILE A 1 218 ? -8.264 1.190 2.240 1.00 91.19 218 ILE A O 1
ATOM 1707 N N . VAL A 1 219 ? -8.084 2.337 4.169 1.00 95.50 219 VAL A N 1
ATOM 1708 C CA . VAL A 1 219 ? -7.933 3.667 3.569 1.00 95.50 219 VAL A CA 1
ATOM 1709 C C . VAL A 1 219 ? -6.951 4.462 4.407 1.00 95.50 219 VAL A C 1
ATOM 1711 O O . VAL A 1 219 ? -7.217 4.757 5.573 1.00 95.50 219 VAL A O 1
ATOM 1714 N N . GLU A 1 220 ? -5.818 4.828 3.818 1.00 95.06 220 GLU A N 1
ATOM 1715 C CA . GLU A 1 220 ? -4.778 5.581 4.514 1.00 95.06 220 GLU A CA 1
ATOM 1716 C C . GLU A 1 220 ? -4.148 6.648 3.617 1.00 95.06 220 GLU A C 1
ATOM 1718 O O . GLU A 1 220 ? -4.247 6.613 2.389 1.00 95.06 220 GLU A O 1
ATOM 1723 N N . VAL A 1 221 ? -3.509 7.647 4.233 1.00 96.50 221 VAL A N 1
ATOM 1724 C CA . VAL A 1 221 ? -2.771 8.666 3.477 1.00 96.50 221 VAL A CA 1
ATOM 1725 C C . VAL A 1 221 ? -1.534 8.027 2.840 1.00 96.50 221 VAL A C 1
ATOM 1727 O O . VAL A 1 221 ? -0.743 7.371 3.510 1.00 96.50 221 VAL A O 1
ATOM 1730 N N . SER A 1 222 ? -1.351 8.214 1.535 1.00 93.31 222 SER A N 1
ATOM 1731 C CA . SER A 1 222 ? -0.210 7.666 0.806 1.00 93.31 222 SER A CA 1
ATOM 1732 C C . SER A 1 222 ? 1.048 8.471 1.097 1.00 93.31 222 SER A C 1
ATOM 1734 O O . SER A 1 222 ? 1.119 9.654 0.761 1.00 93.31 222 SER A O 1
ATOM 1736 N N . ASP A 1 223 ? 2.072 7.828 1.648 1.00 88.12 223 ASP A N 1
ATOM 1737 C CA . ASP A 1 223 ? 3.338 8.492 1.961 1.00 88.12 223 ASP A CA 1
ATOM 1738 C C . ASP A 1 223 ? 4.184 8.799 0.723 1.00 88.12 223 ASP A C 1
ATOM 1740 O O . ASP A 1 223 ? 4.934 9.783 0.725 1.00 88.12 223 ASP A O 1
ATOM 1744 N N . SER A 1 224 ? 4.048 7.970 -0.318 1.00 83.69 224 SER A N 1
ATOM 1745 C CA . SER A 1 224 ? 4.785 8.074 -1.580 1.00 83.69 224 SER A CA 1
ATOM 1746 C C . SER A 1 224 ? 4.148 9.050 -2.568 1.00 83.69 224 SER A C 1
ATOM 1748 O O . SER A 1 224 ? 4.869 9.707 -3.317 1.00 83.69 224 SER A O 1
ATOM 1750 N N . LYS A 1 225 ? 2.814 9.183 -2.565 1.00 89.50 225 LYS A N 1
ATOM 1751 C CA . LYS A 1 225 ? 2.091 10.064 -3.501 1.00 89.50 225 LYS A CA 1
ATOM 1752 C C . LYS A 1 225 ? 1.607 11.373 -2.882 1.00 89.50 225 LYS A C 1
ATOM 1754 O O . LYS A 1 225 ? 1.296 12.307 -3.618 1.00 89.50 225 LYS A O 1
ATOM 1759 N N . SER A 1 226 ? 1.587 11.490 -1.554 1.00 93.50 226 SER A N 1
ATOM 1760 C CA . SER A 1 226 ? 1.233 12.747 -0.891 1.00 93.50 226 SER A CA 1
ATOM 1761 C C . SER A 1 226 ? 2.437 13.648 -0.641 1.00 93.50 226 SER A C 1
ATOM 1763 O O . SER A 1 226 ? 3.519 13.215 -0.239 1.00 93.50 226 SER A O 1
ATOM 1765 N N . LYS A 1 227 ? 2.216 14.954 -0.783 1.00 93.38 227 LYS A N 1
ATOM 1766 C CA . LYS A 1 227 ? 3.195 16.004 -0.494 1.00 93.38 227 LYS A CA 1
ATOM 1767 C C . LYS A 1 227 ? 2.606 16.963 0.540 1.00 93.38 227 LYS A C 1
ATOM 1769 O O . LYS A 1 227 ? 1.659 17.686 0.213 1.00 93.38 227 LYS A O 1
ATOM 1774 N N . PRO A 1 228 ? 3.152 17.020 1.771 1.00 92.69 228 PRO A N 1
ATOM 1775 C CA . PRO A 1 228 ? 2.672 17.936 2.798 1.00 92.69 228 PRO A CA 1
ATOM 1776 C C . PRO A 1 228 ? 2.534 19.366 2.276 1.00 92.69 228 PRO A C 1
ATOM 1778 O O . PRO A 1 228 ? 3.429 19.871 1.601 1.00 92.69 228 PRO A O 1
ATOM 1781 N N . ARG A 1 229 ? 1.414 20.018 2.609 1.00 87.00 229 ARG A N 1
ATOM 1782 C CA . ARG A 1 229 ? 1.033 21.377 2.162 1.00 87.00 229 ARG A CA 1
ATOM 1783 C C . ARG A 1 229 ? 0.747 21.548 0.665 1.00 87.00 229 ARG A C 1
ATOM 1785 O O . ARG A 1 229 ? 0.337 22.635 0.280 1.00 87.00 229 ARG A O 1
ATOM 1792 N N . SER A 1 230 ? 0.946 20.524 -0.162 1.00 90.44 230 SER A N 1
ATOM 1793 C CA . SER A 1 230 ? 0.766 20.612 -1.614 1.00 90.44 230 SER A CA 1
ATOM 1794 C C . SER A 1 230 ? -0.343 19.693 -2.118 1.00 90.44 230 SER A C 1
ATOM 1796 O O . SER A 1 230 ? -1.227 20.161 -2.826 1.00 90.44 230 SER A O 1
ATOM 1798 N N . GLN A 1 231 ? -0.318 18.412 -1.750 1.00 93.12 231 GLN A N 1
ATOM 1799 C CA . GLN A 1 231 ? -1.217 17.406 -2.309 1.00 93.12 231 GLN A CA 1
ATOM 1800 C C . GLN A 1 231 ? -1.461 16.283 -1.301 1.00 93.12 231 GLN A C 1
ATOM 1802 O O . GLN A 1 231 ? -0.508 15.689 -0.795 1.00 93.12 231 GLN A O 1
ATOM 1807 N N . ILE A 1 232 ? -2.730 15.977 -1.034 1.00 97.38 232 ILE A N 1
ATOM 1808 C CA . ILE A 1 232 ? -3.147 14.803 -0.260 1.00 97.38 232 ILE A CA 1
ATOM 1809 C C . ILE A 1 232 ? -3.622 13.743 -1.252 1.00 97.38 232 ILE A C 1
ATOM 1811 O O . ILE A 1 232 ? -4.466 14.028 -2.103 1.00 97.38 232 ILE A O 1
ATOM 1815 N N . VAL A 1 233 ? -3.066 12.540 -1.136 1.00 97.19 233 VAL A N 1
ATOM 1816 C CA . VAL A 1 233 ? -3.482 11.347 -1.872 1.00 97.19 233 VAL A CA 1
ATOM 1817 C C . VAL A 1 233 ? -3.696 10.230 -0.864 1.00 97.19 233 VAL A C 1
ATOM 1819 O O . VAL A 1 233 ? -2.816 9.943 -0.058 1.00 97.19 233 VAL A O 1
ATOM 1822 N N . PHE A 1 234 ? -4.850 9.589 -0.912 1.00 97.81 234 PHE A N 1
ATOM 1823 C CA . PHE A 1 234 ? -5.135 8.372 -0.168 1.00 97.81 234 PHE A CA 1
ATOM 1824 C C . PHE A 1 234 ? -4.836 7.167 -1.045 1.00 97.81 234 PHE A C 1
ATOM 1826 O O . PHE A 1 234 ? -4.979 7.250 -2.266 1.00 97.81 234 PHE A O 1
ATOM 1833 N N . PHE A 1 235 ? -4.438 6.056 -0.438 1.00 95.38 235 PHE A N 1
ATOM 1834 C CA . PHE A 1 235 ? -4.643 4.759 -1.065 1.00 95.38 235 PHE A CA 1
ATOM 1835 C C . PHE A 1 235 ? -5.806 4.052 -0.380 1.00 95.38 235 PHE A C 1
ATOM 1837 O O . PHE A 1 235 ? -6.036 4.254 0.814 1.00 95.38 235 PHE A O 1
ATOM 1844 N N . ALA A 1 236 ? -6.526 3.243 -1.146 1.00 95.75 236 ALA A N 1
ATOM 1845 C CA . ALA A 1 236 ? -7.549 2.358 -0.620 1.00 95.75 236 ALA A CA 1
ATOM 1846 C C . ALA A 1 236 ? -7.324 0.946 -1.146 1.00 95.75 236 ALA A C 1
ATOM 1848 O O . ALA A 1 236 ? -7.131 0.783 -2.352 1.00 95.75 236 ALA A O 1
ATOM 1849 N N . ASP A 1 237 ? -7.370 -0.039 -0.255 1.00 92.94 237 ASP A N 1
ATOM 1850 C CA . ASP A 1 237 ? -7.287 -1.453 -0.613 1.00 92.94 237 ASP A CA 1
ATOM 1851 C C . ASP A 1 237 ? -8.645 -2.114 -0.445 1.00 92.94 237 ASP A C 1
ATOM 1853 O O . ASP A 1 237 ? -9.324 -1.928 0.571 1.00 92.94 237 ASP A O 1
ATOM 1857 N N . CYS A 1 238 ? -9.017 -2.885 -1.458 1.00 92.75 238 CYS A N 1
ATOM 1858 C CA . CYS A 1 238 ? -10.228 -3.681 -1.476 1.00 92.75 238 CYS A CA 1
ATOM 1859 C C . CYS A 1 238 ? -9.925 -5.147 -1.140 1.00 92.75 238 CYS A C 1
ATOM 1861 O O . CYS A 1 238 ? -8.816 -5.628 -1.388 1.00 92.75 238 CYS A O 1
ATOM 1863 N N . ALA A 1 239 ? -10.922 -5.867 -0.628 1.00 89.81 239 ALA A N 1
ATOM 1864 C CA . ALA A 1 239 ? -10.809 -7.275 -0.244 1.00 89.81 239 ALA A CA 1
ATOM 1865 C C . ALA A 1 239 ? -10.389 -8.176 -1.421 1.00 89.81 239 ALA A C 1
ATOM 1867 O O . ALA A 1 239 ? -9.635 -9.131 -1.243 1.00 89.81 239 ALA A O 1
ATOM 1868 N N . ASN A 1 240 ? -10.794 -7.836 -2.648 1.00 88.69 240 ASN A N 1
ATOM 1869 C CA . ASN A 1 240 ? -10.344 -8.501 -3.875 1.00 88.69 240 ASN A CA 1
ATOM 1870 C C . ASN A 1 240 ? -8.900 -8.163 -4.314 1.00 88.69 240 ASN A C 1
ATOM 1872 O O . ASN A 1 240 ? -8.491 -8.526 -5.420 1.00 88.69 240 ASN A O 1
ATOM 1876 N N . GLY A 1 241 ? -8.128 -7.448 -3.492 1.00 85.88 241 GLY A N 1
ATOM 1877 C CA . GLY A 1 241 ? -6.728 -7.104 -3.749 1.00 85.88 241 GLY A CA 1
ATOM 1878 C C . GLY A 1 241 ? -6.517 -5.918 -4.695 1.00 85.88 241 GLY A C 1
ATOM 1879 O O . GLY A 1 241 ? -5.379 -5.640 -5.085 1.00 85.88 241 GLY A O 1
ATOM 1880 N N . LYS A 1 242 ? -7.581 -5.207 -5.086 1.00 90.69 242 LYS A N 1
ATOM 1881 C CA . LYS A 1 242 ? -7.462 -3.974 -5.873 1.00 90.69 242 LYS A CA 1
ATOM 1882 C C . LYS A 1 242 ? -7.020 -2.817 -4.983 1.00 90.69 242 LYS A C 1
ATOM 1884 O O . LYS A 1 242 ? -7.567 -2.619 -3.902 1.00 90.69 242 LYS A O 1
ATOM 1889 N N . ARG A 1 243 ? -6.056 -2.030 -5.467 1.00 92.75 243 ARG A N 1
ATOM 1890 C CA . ARG A 1 243 ? -5.601 -0.790 -4.824 1.00 92.75 243 ARG A CA 1
ATOM 1891 C C . ARG A 1 243 ? -6.000 0.406 -5.668 1.00 92.75 243 ARG A C 1
ATOM 1893 O O . ARG A 1 243 ? -5.758 0.425 -6.870 1.00 92.75 243 ARG A O 1
ATOM 1900 N N . PHE A 1 244 ? -6.520 1.442 -5.033 1.00 95.19 244 PHE A N 1
ATOM 1901 C CA . PHE A 1 244 ? -6.850 2.719 -5.655 1.00 95.19 244 PHE A CA 1
ATOM 1902 C C . PHE A 1 244 ? -5.981 3.822 -5.067 1.00 95.19 244 PHE A C 1
ATOM 1904 O O . PHE A 1 244 ? -5.564 3.737 -3.915 1.00 95.19 244 PHE A O 1
ATOM 1911 N N . TYR A 1 245 ? -5.729 4.869 -5.851 1.00 94.94 245 TYR A N 1
ATOM 1912 C CA . TYR A 1 245 ? -5.163 6.120 -5.356 1.00 94.94 245 TYR A CA 1
ATOM 1913 C C . TYR A 1 245 ? -6.152 7.244 -5.623 1.00 94.94 245 TYR A C 1
ATOM 1915 O O . TYR A 1 245 ? -6.564 7.427 -6.765 1.00 94.94 245 TYR A O 1
ATOM 1923 N N . VAL A 1 246 ? -6.507 7.986 -4.578 1.00 97.44 246 VAL A N 1
ATOM 1924 C CA . VAL A 1 246 ? -7.533 9.029 -4.629 1.00 97.44 246 VAL A CA 1
ATOM 1925 C C . VAL A 1 246 ? -6.948 10.332 -4.112 1.00 97.44 246 VAL A C 1
ATOM 1927 O O . VAL A 1 246 ? -6.568 10.440 -2.946 1.00 97.44 246 VAL A O 1
ATOM 1930 N N . SER A 1 247 ? -6.847 11.333 -4.975 1.00 97.19 247 SER A N 1
ATOM 1931 C CA . SER A 1 247 ? -6.382 12.665 -4.606 1.00 97.19 247 SER A CA 1
ATOM 1932 C C . SER A 1 247 ? -7.513 13.542 -4.071 1.00 97.19 247 SER A C 1
ATOM 1934 O O . SER A 1 247 ? -8.694 13.304 -4.310 1.00 97.19 247 SER A O 1
ATOM 1936 N N . GLU A 1 248 ? -7.152 14.630 -3.391 1.00 96.12 248 GLU A N 1
ATOM 1937 C CA . GLU A 1 248 ? -8.116 15.670 -3.013 1.00 96.12 248 GLU A CA 1
ATOM 1938 C C . GLU A 1 248 ? -8.912 16.218 -4.217 1.00 96.12 248 GLU A C 1
ATOM 1940 O O . GLU A 1 248 ? -10.073 16.595 -4.061 1.00 96.12 248 GLU A O 1
ATOM 1945 N N . ALA A 1 249 ? -8.306 16.272 -5.409 1.00 96.12 249 ALA A N 1
ATOM 1946 C CA . ALA A 1 249 ? -8.991 16.722 -6.618 1.00 96.12 249 ALA A CA 1
ATOM 1947 C C . ALA A 1 249 ? -10.059 15.715 -7.069 1.00 96.12 249 ALA A C 1
ATOM 1949 O O . ALA A 1 249 ? -11.166 16.132 -7.399 1.00 96.12 249 ALA A O 1
ATOM 1950 N N . ASP A 1 250 ? -9.758 14.416 -6.997 1.00 97.31 250 ASP A N 1
ATOM 1951 C CA . ASP A 1 250 ? -10.702 13.346 -7.345 1.00 97.31 250 ASP A CA 1
ATOM 1952 C C . ASP A 1 250 ? -11.919 13.373 -6.413 1.00 97.31 250 ASP A C 1
ATOM 1954 O O . ASP A 1 250 ? -13.055 13.331 -6.878 1.00 97.31 250 ASP A O 1
ATOM 1958 N N . ILE A 1 251 ? -11.688 13.561 -5.106 1.00 97.25 251 ILE A N 1
ATOM 1959 C CA . ILE A 1 251 ? -12.751 13.677 -4.092 1.00 97.25 251 ILE A CA 1
ATOM 1960 C C . ILE A 1 251 ? -13.670 14.866 -4.392 1.00 97.25 251 ILE A C 1
ATOM 1962 O O . ILE A 1 251 ? -14.892 14.725 -4.421 1.00 97.25 251 ILE A O 1
ATOM 1966 N N . LYS A 1 252 ? -13.093 16.048 -4.638 1.00 95.31 252 LYS A N 1
ATOM 1967 C CA . LYS A 1 252 ? -13.873 17.262 -4.928 1.00 95.31 252 LYS A CA 1
ATOM 1968 C C . LYS A 1 252 ? -14.609 17.184 -6.259 1.00 95.31 252 LYS A C 1
ATOM 1970 O O . LYS A 1 252 ? -15.691 17.747 -6.383 1.00 95.31 252 LYS A O 1
ATOM 1975 N N . GLY A 1 253 ? -14.003 16.527 -7.243 1.00 95.94 253 GLY A N 1
ATOM 1976 C CA . GLY A 1 253 ? -14.584 16.325 -8.563 1.00 95.94 253 GLY A CA 1
ATOM 1977 C C . GLY A 1 253 ? -15.595 15.184 -8.624 1.00 95.94 253 GLY A C 1
ATOM 1978 O O . GLY A 1 253 ? -16.276 15.077 -9.637 1.00 95.94 253 GLY A O 1
ATOM 1979 N N . GLN A 1 254 ? -15.685 14.345 -7.580 1.00 93.81 254 GLN A N 1
ATOM 1980 C CA . GLN A 1 254 ? -16.413 13.069 -7.620 1.00 93.81 254 GLN A CA 1
ATOM 1981 C C . GLN A 1 254 ? -16.008 12.247 -8.856 1.00 93.81 254 GLN A C 1
ATOM 1983 O O . GLN A 1 254 ? -16.845 11.704 -9.574 1.00 93.81 254 GLN A O 1
ATOM 1988 N N . ALA A 1 255 ? -14.704 12.238 -9.147 1.00 91.44 255 ALA A N 1
ATOM 1989 C CA . ALA A 1 255 ? -14.164 11.571 -10.319 1.00 91.44 255 ALA A CA 1
ATOM 1990 C C . ALA A 1 255 ? -14.259 10.050 -10.161 1.00 91.44 255 ALA A C 1
ATOM 1992 O O . ALA A 1 255 ? -14.098 9.533 -9.056 1.00 91.44 255 ALA A O 1
ATOM 1993 N N . SER A 1 256 ? -14.452 9.338 -11.273 1.00 91.75 256 SER A N 1
ATOM 1994 C CA . SER A 1 256 ? -14.200 7.898 -11.279 1.00 91.75 256 SER A CA 1
ATOM 1995 C C . SER A 1 256 ? -12.695 7.648 -11.197 1.00 91.75 256 SER A C 1
ATOM 1997 O O . SER A 1 256 ? -11.902 8.328 -11.858 1.00 91.75 256 SER A O 1
ATOM 1999 N N . VAL A 1 257 ? -12.302 6.684 -10.372 1.00 94.25 257 VAL A N 1
ATOM 2000 C CA . VAL A 1 257 ? -10.911 6.297 -10.137 1.00 94.25 257 VAL A CA 1
ATOM 2001 C C . VAL A 1 257 ? -10.688 4.857 -10.564 1.00 94.25 257 VAL A C 1
ATOM 2003 O O . VAL A 1 257 ? -11.464 3.957 -10.273 1.00 94.25 257 VAL A O 1
ATOM 2006 N N . THR A 1 258 ? -9.577 4.616 -11.248 1.00 92.75 258 THR A N 1
ATOM 2007 C CA . THR A 1 258 ? -9.236 3.279 -11.737 1.00 92.75 258 THR A CA 1
ATOM 2008 C C . THR A 1 258 ? -8.313 2.578 -10.753 1.00 92.75 258 THR A C 1
ATOM 2010 O O . THR A 1 258 ? -7.314 3.161 -10.308 1.00 92.75 258 THR A O 1
ATOM 2013 N N . ALA A 1 259 ? -8.608 1.310 -10.458 1.00 91.88 259 ALA A N 1
ATOM 2014 C CA . ALA A 1 259 ? -7.701 0.486 -9.681 1.00 91.88 259 ALA A CA 1
ATOM 2015 C C . ALA A 1 259 ? -6.346 0.430 -10.382 1.00 91.88 259 ALA A C 1
ATOM 2017 O O . ALA A 1 259 ? -6.239 0.331 -11.603 1.00 91.88 259 ALA A O 1
ATOM 2018 N N . VAL A 1 260 ? -5.291 0.460 -9.591 1.00 88.81 260 VAL A N 1
ATOM 2019 C CA . VAL A 1 260 ? -3.912 0.345 -10.040 1.00 88.81 260 VAL A CA 1
ATOM 2020 C C . VAL A 1 260 ? -3.721 -0.861 -10.961 1.00 88.81 260 VAL A C 1
ATOM 2022 O O . VAL A 1 260 ? -3.085 -0.735 -12.001 1.00 88.81 260 VAL A O 1
ATOM 2025 N N . GLN A 1 261 ? -4.311 -1.998 -10.601 1.00 84.88 261 GLN A N 1
ATOM 2026 C CA . GLN A 1 261 ? -4.206 -3.259 -11.331 1.00 84.88 261 GLN A CA 1
ATOM 2027 C C . GLN A 1 261 ? -5.037 -3.289 -12.622 1.00 84.88 261 GLN A C 1
ATOM 2029 O O . GLN A 1 261 ? -4.850 -4.197 -13.423 1.00 84.88 261 GLN A O 1
ATOM 2034 N N . ASP A 1 262 ? -5.947 -2.332 -12.815 1.00 86.62 262 ASP A N 1
ATOM 2035 C CA . ASP A 1 262 ? -6.775 -2.214 -14.023 1.00 86.62 262 ASP A CA 1
ATOM 2036 C C . ASP A 1 262 ? -6.179 -1.222 -15.033 1.00 86.62 262 ASP A C 1
ATOM 2038 O O . ASP A 1 262 ? -6.702 -1.050 -16.135 1.00 86.62 262 ASP A O 1
ATOM 2042 N N . LYS A 1 263 ? -5.072 -0.554 -14.681 1.00 83.19 263 LYS A N 1
ATOM 2043 C CA . LYS A 1 263 ? -4.382 0.359 -15.592 1.00 83.19 263 LYS A CA 1
ATOM 2044 C C . LYS A 1 263 ? -3.727 -0.427 -16.722 1.00 83.19 263 LYS A C 1
ATOM 2046 O O . LYS A 1 263 ? -3.053 -1.427 -16.491 1.00 83.19 263 LYS A O 1
ATOM 2051 N N . GLN A 1 264 ? -3.873 0.064 -17.948 1.00 79.00 264 GLN A N 1
ATOM 2052 C CA . GLN A 1 264 ? -3.124 -0.473 -19.078 1.00 79.00 264 GLN A CA 1
ATOM 2053 C C . GLN A 1 264 ? -1.653 -0.060 -18.968 1.00 79.00 264 GLN A C 1
ATOM 2055 O O . GLN A 1 264 ? -1.343 1.114 -18.759 1.00 79.00 264 GLN A O 1
ATOM 2060 N N . VAL A 1 265 ? -0.752 -1.032 -19.108 1.00 81.81 265 VAL A N 1
ATOM 2061 C CA . VAL A 1 265 ? 0.689 -0.787 -19.205 1.00 81.81 265 VAL A CA 1
ATOM 2062 C C . VAL A 1 265 ? 1.048 -0.660 -20.677 1.00 81.81 265 VAL A C 1
ATOM 2064 O O . VAL A 1 265 ? 0.789 -1.575 -21.455 1.00 81.81 265 VAL A O 1
ATOM 2067 N N . ASP A 1 266 ? 1.689 0.443 -21.057 1.00 88.38 266 ASP A N 1
ATOM 2068 C CA . ASP A 1 266 ? 2.413 0.495 -22.326 1.00 88.38 266 ASP A CA 1
ATOM 2069 C C . ASP A 1 266 ? 3.679 -0.360 -22.184 1.00 88.38 266 ASP A C 1
ATOM 2071 O O . ASP A 1 266 ? 4.709 0.077 -21.659 1.00 88.38 266 ASP A O 1
ATOM 2075 N N . GLU A 1 267 ? 3.567 -1.628 -22.582 1.00 90.50 267 GLU A N 1
ATOM 2076 C CA . GLU A 1 267 ? 4.636 -2.611 -22.420 1.00 90.50 267 GLU A CA 1
ATOM 2077 C C . GLU A 1 267 ? 5.905 -2.195 -23.158 1.00 90.50 267 GLU A C 1
ATOM 2079 O O . GLU A 1 267 ? 7.006 -2.334 -22.625 1.00 90.50 267 GLU A O 1
ATOM 2084 N N . ALA A 1 268 ? 5.761 -1.637 -24.362 1.00 91.88 268 ALA A N 1
ATOM 2085 C CA . ALA A 1 268 ? 6.890 -1.210 -25.172 1.00 91.88 268 ALA A CA 1
ATOM 2086 C C . ALA A 1 268 ? 7.633 -0.053 -24.496 1.00 91.88 268 ALA A C 1
ATOM 2088 O O . ALA A 1 268 ? 8.861 -0.090 -24.381 1.00 91.88 268 ALA A O 1
ATOM 2089 N N . ALA A 1 269 ? 6.908 0.950 -23.994 1.00 93.06 269 ALA A N 1
ATOM 2090 C CA . ALA A 1 269 ? 7.509 2.049 -23.246 1.00 93.06 269 ALA A CA 1
ATOM 2091 C C . ALA A 1 269 ? 8.213 1.554 -21.971 1.00 93.06 269 ALA A C 1
ATOM 2093 O O . ALA A 1 269 ? 9.352 1.949 -21.705 1.00 93.06 269 ALA A O 1
ATOM 2094 N N . ALA A 1 270 ? 7.582 0.649 -21.217 1.00 93.94 270 ALA A N 1
ATOM 2095 C CA . ALA A 1 270 ? 8.155 0.084 -19.998 1.00 93.94 270 ALA A CA 1
ATOM 2096 C C . ALA A 1 270 ? 9.440 -0.718 -20.271 1.00 93.94 270 ALA A C 1
ATOM 2098 O O . ALA A 1 270 ? 10.452 -0.528 -19.591 1.00 93.94 270 ALA A O 1
ATOM 2099 N N . ILE A 1 271 ? 9.434 -1.573 -21.298 1.00 95.56 271 ILE A N 1
ATOM 2100 C CA . ILE A 1 271 ? 10.613 -2.343 -21.714 1.00 95.56 271 ILE A CA 1
ATOM 2101 C C . ILE A 1 271 ? 11.734 -1.400 -22.156 1.00 95.56 271 ILE A C 1
ATOM 2103 O O . ILE A 1 271 ? 12.873 -1.579 -21.737 1.00 95.56 271 ILE A O 1
ATOM 2107 N N . ASN A 1 272 ? 11.426 -0.352 -22.923 1.00 95.19 272 ASN A N 1
ATOM 2108 C CA . ASN A 1 272 ? 12.428 0.619 -23.368 1.00 95.19 272 ASN A CA 1
ATOM 2109 C C . ASN A 1 272 ? 13.070 1.386 -22.201 1.00 95.19 272 ASN A C 1
ATOM 2111 O O . ASN A 1 272 ? 14.284 1.606 -22.199 1.00 95.19 272 ASN A O 1
ATOM 2115 N N . LEU A 1 273 ? 12.280 1.769 -21.192 1.00 95.56 273 LEU A N 1
ATOM 2116 C CA . LEU A 1 273 ? 12.795 2.386 -19.966 1.00 95.56 273 LEU A CA 1
ATOM 2117 C C . LEU A 1 273 ? 13.714 1.428 -19.198 1.00 95.56 273 LEU A C 1
ATOM 2119 O O . LEU A 1 273 ? 14.800 1.829 -18.775 1.00 95.56 273 LEU A O 1
ATOM 2123 N N . CYS A 1 274 ? 13.309 0.163 -19.064 1.00 97.06 274 CYS A N 1
ATOM 2124 C CA . CYS A 1 274 ? 14.113 -0.876 -18.427 1.00 97.06 274 CYS A CA 1
ATOM 2125 C C . CYS A 1 274 ? 15.425 -1.126 -19.189 1.00 97.06 274 CYS A C 1
ATOM 2127 O O . CYS A 1 274 ? 16.496 -1.083 -18.588 1.00 97.06 274 CYS A O 1
ATOM 2129 N N . ASP A 1 275 ? 15.380 -1.274 -20.515 1.00 97.25 275 ASP A N 1
ATOM 2130 C CA . ASP A 1 275 ? 16.559 -1.465 -21.366 1.00 97.25 275 ASP A CA 1
ATOM 2131 C C . ASP A 1 275 ? 17.537 -0.288 -21.247 1.00 97.25 275 ASP A C 1
ATOM 2133 O O . ASP A 1 275 ? 18.750 -0.484 -21.138 1.00 97.25 275 ASP A O 1
ATOM 2137 N N . ALA A 1 276 ? 17.030 0.949 -21.236 1.00 96.81 276 ALA A N 1
ATOM 2138 C CA . ALA A 1 276 ? 17.854 2.136 -21.041 1.00 96.81 276 ALA A CA 1
ATOM 2139 C C . ALA A 1 276 ? 18.525 2.148 -19.658 1.00 96.81 276 ALA A C 1
ATOM 2141 O O . ALA A 1 276 ? 19.698 2.513 -19.551 1.00 96.81 276 ALA A O 1
ATOM 2142 N N . ALA A 1 277 ? 17.810 1.737 -18.609 1.00 96.62 277 ALA A N 1
ATOM 2143 C CA . ALA A 1 277 ? 18.344 1.664 -17.254 1.00 96.62 277 ALA A CA 1
ATOM 2144 C C . ALA A 1 277 ? 19.383 0.536 -17.098 1.00 96.62 277 ALA A C 1
ATOM 2146 O O . ALA A 1 277 ? 20.455 0.783 -16.546 1.00 96.62 277 ALA A O 1
ATOM 2147 N N . ILE A 1 278 ? 19.129 -0.651 -17.663 1.00 97.38 278 ILE A N 1
ATOM 2148 C CA . ILE A 1 278 ? 20.084 -1.771 -17.709 1.00 97.38 278 ILE A CA 1
ATOM 2149 C C . ILE A 1 278 ? 21.370 -1.331 -18.409 1.00 97.38 278 ILE A C 1
ATOM 2151 O O . ILE A 1 278 ? 22.456 -1.461 -17.850 1.00 97.38 278 ILE A O 1
ATOM 2155 N N . LYS A 1 279 ? 21.261 -0.743 -19.608 1.00 97.00 279 LYS A N 1
ATOM 2156 C CA . LYS A 1 279 ? 22.417 -0.292 -20.400 1.00 97.00 279 LYS A CA 1
ATOM 2157 C C . LYS A 1 279 ? 23.330 0.662 -19.632 1.00 97.00 279 LYS A C 1
ATOM 2159 O O . LYS A 1 279 ? 24.537 0.590 -19.813 1.00 97.00 279 LYS A O 1
ATOM 2164 N N . ARG A 1 280 ? 22.795 1.515 -18.752 1.00 95.81 280 ARG A N 1
ATOM 2165 C CA . ARG A 1 280 ? 23.607 2.420 -17.913 1.00 95.81 280 ARG A CA 1
ATOM 2166 C C . ARG A 1 280 ? 24.466 1.688 -16.878 1.00 95.81 280 ARG A C 1
ATOM 2168 O O . ARG A 1 280 ? 25.435 2.267 -16.402 1.00 95.81 280 ARG A O 1
ATOM 2175 N N . GLN A 1 281 ? 24.110 0.456 -16.521 1.00 94.50 281 GLN A N 1
ATOM 2176 C CA . GLN A 1 281 ? 24.819 -0.353 -15.526 1.00 94.50 281 GLN A CA 1
ATOM 2177 C C . GLN A 1 281 ? 25.765 -1.390 -16.153 1.00 94.50 281 GLN A C 1
ATOM 2179 O O . GLN A 1 281 ? 26.562 -2.001 -15.444 1.00 94.50 281 GLN A O 1
ATOM 2184 N N . LEU A 1 282 ? 25.696 -1.600 -17.472 1.00 94.31 282 LEU A N 1
ATOM 2185 C CA . LEU A 1 282 ? 26.536 -2.567 -18.175 1.00 94.31 282 LEU A CA 1
ATOM 2186 C C . LEU A 1 282 ? 27.919 -2.004 -18.505 1.00 94.31 282 LEU A C 1
ATOM 2188 O O . LEU A 1 282 ? 28.070 -0.842 -18.867 1.00 94.31 282 LEU A O 1
ATOM 2192 N N . ALA A 1 283 ? 28.922 -2.883 -18.478 1.00 92.06 283 ALA A N 1
ATOM 2193 C CA . ALA A 1 283 ? 30.284 -2.543 -18.877 1.00 92.06 283 ALA A CA 1
ATOM 2194 C C . ALA A 1 283 ? 30.402 -2.230 -20.382 1.00 92.06 283 ALA A C 1
ATOM 2196 O O . ALA A 1 283 ? 31.133 -1.324 -20.768 1.00 92.06 283 ALA A O 1
ATOM 2197 N N . ASN A 1 284 ? 29.643 -2.944 -21.226 1.00 93.88 284 ASN A N 1
ATOM 2198 C CA . ASN A 1 284 ? 29.583 -2.725 -22.675 1.00 93.88 284 ASN A CA 1
ATOM 2199 C C . ASN A 1 284 ? 28.126 -2.539 -23.137 1.00 93.88 284 ASN A C 1
ATOM 2201 O O . ASN A 1 284 ? 27.521 -3.478 -23.666 1.00 93.88 284 ASN A O 1
ATOM 2205 N N . PRO A 1 285 ? 27.539 -1.341 -22.964 1.00 95.19 285 PRO A N 1
ATOM 2206 C CA . PRO A 1 285 ? 26.111 -1.107 -23.200 1.00 95.19 285 PRO A CA 1
ATOM 2207 C C . PRO A 1 285 ? 25.639 -1.408 -24.630 1.00 95.19 285 PRO A C 1
ATOM 2209 O O . PRO A 1 285 ? 24.491 -1.796 -24.834 1.00 95.19 285 PRO A O 1
ATOM 2212 N N . SER A 1 286 ? 26.517 -1.252 -25.626 1.00 95.44 286 SER A N 1
ATOM 2213 C CA . SER A 1 286 ? 26.224 -1.521 -27.043 1.00 95.44 286 SER A CA 1
ATOM 2214 C C . SER A 1 286 ? 26.055 -3.006 -27.368 1.00 95.44 286 SER A C 1
ATOM 2216 O O . SER A 1 286 ? 25.520 -3.337 -28.420 1.00 95.44 286 SER A O 1
ATOM 2218 N N . THR A 1 287 ? 26.498 -3.893 -26.476 1.00 96.50 287 THR A N 1
ATOM 2219 C CA . THR A 1 287 ? 26.393 -5.352 -26.641 1.00 96.50 287 THR A CA 1
ATOM 2220 C C . THR A 1 287 ? 25.136 -5.934 -26.006 1.00 96.50 287 THR A C 1
ATOM 2222 O O . THR A 1 287 ? 24.934 -7.140 -26.063 1.00 96.50 287 THR A O 1
ATOM 2225 N N . PHE A 1 288 ? 24.302 -5.089 -25.395 1.00 97.62 288 PHE A N 1
ATOM 2226 C CA . PHE A 1 288 ? 23.020 -5.497 -24.841 1.00 97.62 288 PHE A CA 1
ATOM 2227 C C . PHE A 1 288 ? 22.114 -6.072 -25.935 1.00 97.62 288 PHE A C 1
ATOM 2229 O O . PHE A 1 288 ? 21.799 -5.384 -26.909 1.00 97.62 288 PHE A O 1
ATOM 2236 N N . SER A 1 289 ? 21.633 -7.292 -25.714 1.00 96.81 289 SER A N 1
ATOM 2237 C CA . SER A 1 289 ? 20.668 -7.972 -26.572 1.00 96.81 289 SER A CA 1
ATOM 2238 C C . SER A 1 289 ? 19.537 -8.549 -25.724 1.00 96.81 289 SER A C 1
ATOM 2240 O O . SER A 1 289 ? 19.726 -9.512 -24.986 1.00 96.81 289 SER A O 1
ATOM 2242 N N . GLY A 1 290 ? 18.357 -7.932 -25.787 1.00 95.25 290 GLY A N 1
ATOM 2243 C CA . GLY A 1 290 ? 17.195 -8.346 -25.001 1.00 95.25 290 GLY A CA 1
ATOM 2244 C C . GLY A 1 290 ? 16.478 -9.567 -25.583 1.00 95.25 290 GLY A C 1
ATOM 2245 O O . GLY A 1 290 ? 16.244 -9.651 -26.787 1.00 95.25 290 GLY A O 1
ATOM 2246 N N . HIS A 1 291 ? 16.071 -10.497 -24.721 1.00 94.81 291 HIS A N 1
ATOM 2247 C CA . HIS A 1 291 ? 15.372 -11.726 -25.096 1.00 94.81 291 HIS A CA 1
ATOM 2248 C C . HIS A 1 291 ? 13.858 -11.531 -25.006 1.00 94.81 291 HIS A C 1
ATOM 2250 O O . HIS A 1 291 ? 13.309 -11.387 -23.915 1.00 94.81 291 HIS A O 1
ATOM 2256 N N . ILE A 1 292 ? 13.159 -11.572 -26.141 1.00 88.75 292 ILE A N 1
ATOM 2257 C CA . ILE A 1 292 ? 11.706 -11.327 -26.196 1.00 88.75 292 ILE A CA 1
ATOM 2258 C C . ILE A 1 292 ? 10.925 -12.370 -25.382 1.00 88.75 292 ILE A C 1
ATOM 2260 O O . ILE A 1 292 ? 10.095 -12.000 -24.562 1.00 88.75 292 ILE A O 1
ATOM 2264 N N . LEU A 1 293 ? 11.236 -13.660 -25.550 1.00 90.62 293 LEU A N 1
ATOM 2265 C CA . LEU A 1 293 ? 10.539 -14.757 -24.859 1.00 90.62 293 LEU A CA 1
ATOM 2266 C C . LEU A 1 293 ? 10.824 -14.822 -23.352 1.00 90.62 293 LEU A C 1
ATOM 2268 O O . LEU A 1 293 ? 10.130 -15.527 -22.629 1.00 90.62 293 LEU A O 1
ATOM 2272 N N . ASP A 1 294 ? 11.841 -14.096 -22.885 1.00 90.69 294 ASP A N 1
ATOM 2273 C CA . ASP A 1 294 ? 12.188 -13.994 -21.469 1.00 90.69 294 ASP A CA 1
ATOM 2274 C C . ASP A 1 294 ? 11.934 -12.582 -20.919 1.00 90.69 294 ASP A C 1
ATOM 2276 O O . ASP A 1 294 ? 12.626 -12.102 -20.018 1.00 90.69 294 ASP A O 1
ATOM 2280 N N . THR A 1 295 ? 10.964 -11.885 -21.514 1.00 93.44 295 THR A N 1
ATOM 2281 C CA . THR A 1 295 ? 10.531 -10.554 -21.097 1.00 93.44 295 THR A CA 1
ATOM 2282 C C . THR A 1 295 ? 9.069 -10.578 -20.689 1.00 93.44 295 THR A C 1
ATOM 2284 O O . THR A 1 295 ? 8.239 -11.175 -21.366 1.00 93.44 295 THR A O 1
ATOM 2287 N N . GLY A 1 296 ? 8.749 -9.904 -19.590 1.00 92.69 296 GLY A N 1
ATOM 2288 C CA . GLY A 1 296 ? 7.375 -9.733 -19.138 1.00 92.69 296 GLY A CA 1
ATOM 2289 C C . GLY A 1 296 ? 7.207 -8.437 -18.364 1.00 92.69 296 GLY A C 1
ATOM 2290 O O . GLY A 1 296 ? 8.125 -7.994 -17.671 1.00 92.69 296 GLY A O 1
ATOM 2291 N N . THR A 1 297 ? 6.031 -7.839 -18.480 1.00 92.44 297 THR A N 1
ATOM 2292 C CA . THR A 1 297 ? 5.611 -6.657 -17.729 1.00 92.44 297 THR A CA 1
ATOM 2293 C C . THR A 1 297 ? 4.500 -7.048 -16.760 1.00 92.44 297 THR A C 1
ATOM 2295 O O . THR A 1 297 ? 3.733 -7.982 -16.980 1.00 92.44 297 THR A O 1
ATOM 2298 N N . SER A 1 298 ? 4.439 -6.362 -15.629 1.00 86.75 298 SER A N 1
ATOM 2299 C CA . SER A 1 298 ? 3.380 -6.533 -14.638 1.00 86.75 298 SER A CA 1
ATOM 2300 C C . SER A 1 298 ? 3.232 -5.252 -13.828 1.00 86.75 298 SER A C 1
ATOM 2302 O O . SER A 1 298 ? 4.124 -4.404 -13.832 1.00 86.75 298 SER A O 1
ATOM 2304 N N . ILE A 1 299 ? 2.113 -5.101 -13.127 1.00 83.06 299 ILE A N 1
ATOM 2305 C CA . ILE A 1 299 ? 1.909 -4.006 -12.178 1.00 83.06 299 ILE A CA 1
ATOM 2306 C C . ILE A 1 299 ? 2.102 -4.567 -10.769 1.00 83.06 299 ILE A C 1
ATOM 2308 O O . ILE A 1 299 ? 1.425 -5.513 -10.371 1.00 83.06 299 ILE A O 1
ATOM 2312 N N . GLY A 1 300 ? 3.044 -3.998 -10.018 1.00 72.19 300 GLY A N 1
ATOM 2313 C CA . GLY A 1 300 ? 3.257 -4.329 -8.611 1.00 72.19 300 GLY A CA 1
ATOM 2314 C C . GLY A 1 300 ? 2.108 -3.839 -7.725 1.00 72.19 300 GLY A C 1
ATOM 2315 O O . GLY A 1 300 ? 1.320 -2.984 -8.118 1.00 72.19 300 GLY A O 1
ATOM 2316 N N . ALA A 1 301 ? 2.034 -4.331 -6.486 1.00 65.06 301 ALA A N 1
ATOM 2317 C CA . ALA A 1 301 ? 0.944 -4.011 -5.554 1.00 65.06 301 ALA A CA 1
ATOM 2318 C C . ALA A 1 301 ? 0.763 -2.500 -5.281 1.00 65.06 301 ALA A C 1
ATOM 2320 O O . ALA A 1 301 ? -0.340 -2.039 -5.006 1.00 65.06 301 ALA A O 1
ATOM 2321 N N . THR A 1 302 ? 1.836 -1.714 -5.384 1.00 67.75 302 THR A N 1
ATOM 2322 C CA . THR A 1 302 ? 1.849 -0.248 -5.218 1.00 67.75 302 THR A CA 1
ATOM 2323 C C . THR A 1 302 ? 1.632 0.532 -6.514 1.00 67.75 302 THR A C 1
ATOM 2325 O O . THR A 1 302 ? 1.582 1.760 -6.500 1.00 67.75 302 THR A O 1
ATOM 2328 N N . GLY A 1 303 ? 1.489 -0.161 -7.642 1.00 72.94 303 GLY A N 1
ATOM 2329 C CA . GLY A 1 303 ? 1.283 0.440 -8.957 1.00 72.94 303 GLY A CA 1
ATOM 2330 C C . GLY A 1 303 ? 2.529 0.791 -9.734 1.00 72.94 303 GLY A C 1
ATOM 2331 O O . GLY A 1 303 ? 2.418 1.365 -10.813 1.00 72.94 303 GLY A O 1
ATOM 2332 N N . ASN A 1 304 ? 3.693 0.408 -9.221 1.00 83.88 304 ASN A N 1
ATOM 2333 C CA . ASN A 1 304 ? 4.931 0.449 -9.982 1.00 83.88 304 ASN A CA 1
ATOM 2334 C C . ASN A 1 304 ? 4.878 -0.587 -11.111 1.00 83.88 304 ASN A C 1
ATOM 2336 O O . ASN A 1 304 ? 4.414 -1.711 -10.901 1.00 83.88 304 ASN A O 1
ATOM 2340 N N . ILE A 1 305 ? 5.385 -0.237 -12.291 1.00 89.50 305 ILE A N 1
ATOM 2341 C CA . ILE A 1 305 ? 5.493 -1.194 -13.396 1.00 89.50 305 ILE A CA 1
ATOM 2342 C C . ILE A 1 305 ? 6.747 -2.031 -13.158 1.00 89.50 305 ILE A C 1
ATOM 2344 O O . ILE A 1 305 ? 7.845 -1.500 -13.003 1.00 89.50 305 ILE A O 1
ATOM 2348 N N . VAL A 1 306 ? 6.591 -3.348 -13.120 1.00 91.81 306 VAL A N 1
ATOM 2349 C CA . VAL A 1 306 ? 7.686 -4.298 -12.948 1.00 91.81 306 VAL A CA 1
ATOM 2350 C C . VAL A 1 306 ? 7.958 -4.971 -14.283 1.00 91.81 306 VAL A C 1
ATOM 2352 O O . VAL A 1 306 ? 7.085 -5.639 -14.835 1.00 91.81 306 VAL A O 1
ATOM 2355 N N . VAL A 1 307 ? 9.184 -4.822 -14.780 1.00 95.44 307 VAL A N 1
ATOM 2356 C CA . VAL A 1 307 ? 9.659 -5.487 -15.997 1.00 95.44 307 VAL A CA 1
ATOM 2357 C C . VAL A 1 307 ? 10.665 -6.560 -15.609 1.00 95.44 307 VAL A C 1
ATOM 2359 O O . VAL A 1 307 ?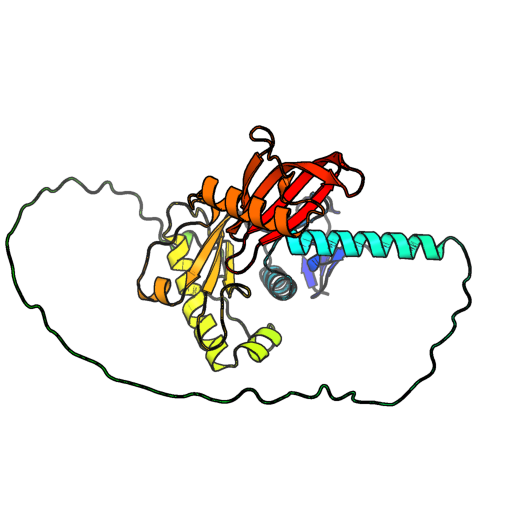 11.678 -6.269 -14.975 1.00 95.44 307 VAL A O 1
ATOM 2362 N N . THR A 1 308 ? 10.405 -7.802 -16.002 1.00 95.69 308 THR A N 1
ATOM 2363 C CA . THR A 1 308 ? 11.420 -8.860 -16.018 1.00 95.69 308 THR A CA 1
ATOM 2364 C C . THR A 1 308 ? 12.018 -8.904 -17.413 1.00 95.69 308 THR A C 1
ATOM 2366 O O . THR A 1 308 ? 11.267 -8.953 -18.383 1.00 95.69 308 THR A O 1
ATOM 2369 N N . ARG A 1 309 ? 13.347 -8.862 -17.524 1.00 96.62 309 ARG A N 1
ATOM 2370 C CA . ARG A 1 309 ? 14.051 -8.753 -18.806 1.00 96.62 309 ARG A CA 1
ATOM 2371 C C . ARG A 1 309 ? 15.244 -9.704 -18.848 1.00 96.62 309 ARG A C 1
ATOM 2373 O O . ARG A 1 309 ? 16.266 -9.439 -18.220 1.00 96.62 309 ARG A O 1
ATOM 2380 N N . GLY A 1 310 ? 15.118 -10.812 -19.572 1.00 96.75 310 GLY A N 1
ATOM 2381 C CA . GLY A 1 310 ? 16.257 -11.640 -19.968 1.00 96.75 310 GLY A CA 1
ATOM 2382 C C . GLY A 1 310 ? 17.069 -10.950 -21.064 1.00 96.75 310 GLY A C 1
ATOM 2383 O O . GLY A 1 310 ? 16.487 -10.321 -21.951 1.00 96.75 310 GLY A O 1
ATOM 2384 N N . PHE A 1 311 ? 18.397 -11.023 -20.998 1.00 97.56 311 PHE A N 1
ATOM 2385 C CA . PHE A 1 311 ? 19.278 -10.439 -22.013 1.00 97.56 311 PHE A CA 1
ATOM 2386 C C . PHE A 1 311 ? 20.676 -11.066 -21.991 1.00 97.56 311 PHE A C 1
ATOM 2388 O O . PHE A 1 311 ? 21.081 -11.655 -20.987 1.00 97.56 311 PHE A O 1
ATOM 2395 N N . THR A 1 312 ? 21.441 -10.867 -23.063 1.00 97.56 312 THR A N 1
ATOM 2396 C CA . THR A 1 312 ? 22.892 -11.080 -23.074 1.00 97.56 312 THR A CA 1
ATOM 2397 C C . THR A 1 312 ? 23.653 -9.764 -23.193 1.00 97.56 312 THR A C 1
ATOM 2399 O O . THR A 1 312 ? 23.171 -8.784 -23.768 1.00 97.56 312 THR A O 1
ATOM 2402 N N . ALA A 1 313 ? 24.847 -9.719 -22.603 1.00 97.19 313 ALA A N 1
ATOM 2403 C CA . ALA A 1 313 ? 25.790 -8.617 -22.766 1.00 97.19 313 ALA A CA 1
ATOM 2404 C C . ALA A 1 313 ? 27.230 -9.104 -22.582 1.00 97.19 313 ALA A C 1
ATOM 2406 O O . ALA A 1 313 ? 27.486 -10.079 -21.872 1.00 97.19 313 ALA A O 1
ATOM 2407 N N . LYS A 1 314 ? 28.191 -8.403 -23.192 1.00 96.44 314 LYS A N 1
ATOM 2408 C CA . LYS A 1 314 ? 29.613 -8.716 -23.039 1.00 96.44 314 LYS A CA 1
ATOM 2409 C C . LYS A 1 314 ? 30.216 -8.048 -21.812 1.00 96.44 314 LYS A C 1
ATOM 2411 O O . LYS A 1 314 ? 30.015 -6.856 -21.565 1.00 96.44 314 LYS A O 1
ATOM 2416 N N . ASN A 1 315 ? 31.033 -8.794 -21.079 1.00 91.06 315 ASN A N 1
ATOM 2417 C CA . ASN A 1 315 ? 31.881 -8.237 -20.027 1.00 91.06 315 ASN A CA 1
ATOM 2418 C C . ASN A 1 315 ? 33.169 -7.609 -20.607 1.00 91.06 315 ASN A C 1
ATOM 2420 O O . ASN A 1 315 ? 33.401 -7.625 -21.816 1.00 91.06 315 ASN A O 1
ATOM 2424 N N . ASN A 1 316 ? 34.038 -7.072 -19.746 1.00 91.88 316 ASN A N 1
ATOM 2425 C CA . ASN A 1 316 ? 35.297 -6.430 -20.161 1.00 91.88 316 ASN A CA 1
ATOM 2426 C C . ASN A 1 316 ? 36.295 -7.369 -20.865 1.00 91.88 316 ASN A C 1
ATOM 2428 O O . ASN A 1 316 ? 37.208 -6.886 -21.525 1.00 91.88 316 ASN A O 1
ATOM 2432 N N . ALA A 1 317 ? 36.130 -8.689 -20.743 1.00 92.50 317 ALA A N 1
ATOM 2433 C CA . ALA A 1 317 ? 36.936 -9.682 -21.454 1.00 92.50 317 ALA A CA 1
ATOM 2434 C C . ALA A 1 317 ? 36.328 -10.076 -22.817 1.00 92.50 317 ALA A C 1
ATOM 2436 O O . ALA A 1 317 ? 36.845 -10.964 -23.488 1.00 92.50 317 ALA A O 1
ATOM 2437 N N . GLY A 1 318 ? 35.215 -9.453 -23.223 1.00 90.69 318 GLY A N 1
ATOM 2438 C CA . GLY A 1 318 ? 34.519 -9.753 -24.474 1.00 90.69 318 GLY A CA 1
ATOM 2439 C C . GLY A 1 318 ? 33.670 -11.027 -24.442 1.00 90.69 318 GLY A C 1
ATOM 2440 O O . GLY A 1 318 ? 33.084 -11.375 -25.469 1.00 90.69 318 GLY A O 1
ATOM 2441 N N . MET A 1 319 ? 33.571 -11.702 -23.290 1.00 93.69 319 MET A N 1
ATOM 2442 C CA . MET A 1 319 ? 32.713 -12.876 -23.115 1.00 93.69 319 MET A CA 1
ATOM 2443 C C . MET A 1 319 ? 31.257 -12.444 -22.993 1.00 93.69 319 MET A C 1
ATOM 2445 O O . MET A 1 319 ? 30.949 -11.546 -22.208 1.00 93.69 319 MET A O 1
ATOM 2449 N N . GLU A 1 320 ? 30.383 -13.098 -23.750 1.00 96.06 320 GLU A N 1
ATOM 2450 C CA . GLU A 1 320 ? 28.937 -12.909 -23.674 1.00 96.06 320 GLU A CA 1
ATOM 2451 C C . GLU A 1 320 ? 28.364 -13.694 -22.492 1.00 96.06 320 GLU A C 1
ATOM 2453 O O . GLU A 1 320 ? 28.657 -14.876 -22.326 1.00 96.06 320 GLU A O 1
ATOM 2458 N N . ILE A 1 321 ? 27.582 -13.014 -21.657 1.00 95.38 321 ILE A N 1
ATOM 2459 C CA . ILE A 1 321 ? 26.995 -13.562 -20.436 1.00 95.38 321 ILE A CA 1
ATOM 2460 C C . ILE A 1 321 ? 25.478 -13.382 -20.501 1.00 95.38 321 ILE A C 1
ATOM 2462 O O . ILE A 1 321 ? 25.003 -12.312 -20.891 1.00 95.38 321 ILE A O 1
ATOM 2466 N N . GLU A 1 322 ? 24.733 -14.412 -20.098 1.00 96.50 322 GLU A N 1
ATOM 2467 C CA . GLU A 1 322 ? 23.279 -14.353 -19.947 1.00 96.50 322 GLU A CA 1
ATOM 2468 C C . GLU A 1 322 ? 22.899 -13.801 -18.567 1.00 96.50 322 GLU A C 1
ATOM 2470 O O . GLU A 1 322 ? 23.433 -14.199 -17.527 1.00 96.50 322 GLU A O 1
ATOM 2475 N N . TYR A 1 323 ? 21.948 -12.873 -18.564 1.00 95.88 323 TYR A N 1
ATOM 2476 C CA . TYR A 1 323 ? 21.440 -12.211 -17.375 1.00 95.88 323 TYR A CA 1
ATOM 2477 C C . TYR A 1 323 ? 19.915 -12.221 -17.352 1.00 95.88 323 TYR A C 1
ATOM 2479 O O . TYR A 1 323 ? 19.237 -12.286 -18.381 1.00 95.88 323 TYR A O 1
ATOM 2487 N N . ARG A 1 324 ? 19.371 -12.049 -16.149 1.00 96.00 324 ARG A N 1
ATOM 2488 C CA . ARG A 1 324 ? 17.991 -11.626 -15.925 1.00 96.00 324 ARG A CA 1
ATOM 2489 C C . ARG A 1 324 ? 17.989 -10.352 -15.093 1.00 96.00 324 ARG A C 1
ATOM 2491 O O . ARG A 1 324 ? 18.538 -10.325 -13.992 1.00 96.00 324 ARG A O 1
ATOM 2498 N N . ALA A 1 325 ? 17.348 -9.314 -15.612 1.00 96.31 325 ALA A N 1
ATOM 2499 C CA . ALA A 1 325 ? 17.066 -8.089 -14.884 1.00 96.31 325 ALA A CA 1
ATOM 2500 C C . ALA A 1 325 ? 15.625 -8.066 -14.367 1.00 96.31 325 ALA A C 1
ATOM 2502 O O . ALA A 1 325 ? 14.707 -8.585 -15.008 1.00 96.31 325 ALA A O 1
ATOM 2503 N N . ARG A 1 326 ? 15.434 -7.397 -13.232 1.00 95.50 326 ARG A N 1
ATOM 2504 C CA . ARG A 1 326 ? 14.144 -6.920 -12.743 1.00 95.50 326 ARG A CA 1
ATOM 2505 C C . ARG A 1 326 ? 14.223 -5.403 -12.609 1.00 95.50 326 ARG A C 1
ATOM 2507 O O . ARG A 1 326 ? 14.994 -4.895 -11.798 1.00 95.50 326 ARG A O 1
ATOM 2514 N N . CYS A 1 327 ? 13.424 -4.698 -13.400 1.00 94.88 327 CYS A N 1
ATOM 2515 C CA . CYS A 1 327 ? 13.273 -3.250 -13.327 1.00 94.88 327 CYS A CA 1
ATOM 2516 C C . CYS A 1 327 ? 11.977 -2.897 -12.592 1.00 94.88 327 CYS A C 1
ATOM 2518 O O . CYS A 1 327 ? 10.920 -3.423 -12.943 1.00 94.88 327 CYS A O 1
ATOM 2520 N N . VAL A 1 328 ? 12.041 -2.000 -11.611 1.00 91.62 328 VAL A N 1
ATOM 2521 C CA . VAL A 1 328 ? 10.871 -1.392 -10.961 1.00 91.62 328 VAL A CA 1
ATOM 2522 C C . VAL A 1 328 ? 10.791 0.060 -11.408 1.00 91.62 328 VAL A C 1
ATOM 2524 O O . VAL A 1 328 ? 11.631 0.879 -11.044 1.00 91.62 328 VAL A O 1
ATOM 2527 N N . ILE A 1 329 ? 9.791 0.363 -12.229 1.00 89.88 329 ILE A N 1
ATOM 2528 C CA . ILE A 1 329 ? 9.538 1.696 -12.768 1.00 89.88 329 ILE A CA 1
ATOM 2529 C C . ILE A 1 329 ? 8.546 2.395 -11.842 1.00 89.88 329 ILE A C 1
ATOM 2531 O O . ILE A 1 329 ? 7.411 1.944 -11.665 1.00 89.88 329 ILE A O 1
ATOM 2535 N N . THR A 1 330 ? 8.997 3.499 -11.264 1.00 81.38 330 THR A N 1
ATOM 2536 C CA . THR A 1 330 ? 8.206 4.406 -10.429 1.00 81.38 330 THR A CA 1
ATOM 2537 C C . THR A 1 330 ? 7.907 5.694 -11.200 1.00 81.38 330 THR A C 1
ATOM 2539 O O . THR A 1 330 ? 8.398 5.894 -12.310 1.00 81.38 330 THR A O 1
ATOM 2542 N N . ASP A 1 331 ? 7.146 6.613 -10.599 1.00 71.19 331 ASP A N 1
ATOM 2543 C CA . ASP A 1 331 ? 6.863 7.925 -11.201 1.00 71.19 331 ASP A CA 1
ATOM 2544 C C . ASP A 1 331 ? 8.139 8.773 -11.421 1.00 71.19 331 ASP A C 1
ATOM 2546 O O . ASP A 1 331 ? 8.121 9.732 -12.192 1.00 71.19 331 ASP A O 1
ATOM 2550 N N . THR A 1 332 ? 9.241 8.460 -10.726 1.00 71.38 332 THR A N 1
ATOM 2551 C CA . THR A 1 332 ? 10.455 9.294 -10.698 1.00 71.38 332 THR A CA 1
ATOM 2552 C C . THR A 1 332 ? 11.737 8.580 -11.103 1.00 71.38 332 THR A C 1
ATOM 2554 O O . THR A 1 332 ? 12.700 9.257 -11.455 1.00 71.38 332 THR A O 1
ATOM 2557 N N . ASP A 1 333 ? 11.784 7.250 -11.026 1.00 83.88 333 ASP A N 1
ATOM 2558 C CA . ASP A 1 333 ? 13.016 6.484 -11.232 1.00 83.88 333 ASP A CA 1
ATOM 2559 C C . ASP A 1 333 ? 12.758 5.052 -11.729 1.00 83.88 333 ASP A C 1
ATOM 2561 O O . ASP A 1 333 ? 11.645 4.529 -11.611 1.00 83.88 333 ASP A O 1
ATOM 2565 N N . VAL A 1 334 ? 13.807 4.421 -12.262 1.00 91.50 334 VAL A N 1
ATOM 2566 C CA . VAL A 1 334 ? 13.841 3.012 -12.669 1.00 91.50 334 VAL A CA 1
ATOM 2567 C C . VAL A 1 334 ? 14.926 2.293 -11.875 1.00 91.50 334 VAL A C 1
ATOM 2569 O O . VAL A 1 334 ? 16.112 2.367 -12.201 1.00 91.50 334 VAL A O 1
ATOM 2572 N N . GLU A 1 335 ? 14.514 1.556 -10.850 1.00 91.56 335 GLU A N 1
ATOM 2573 C CA . GLU A 1 335 ? 15.422 0.720 -10.067 1.00 91.56 335 GLU A CA 1
ATOM 2574 C C . GLU A 1 335 ? 15.678 -0.593 -10.805 1.00 91.56 335 GLU A C 1
ATOM 2576 O O . GLU A 1 335 ? 14.735 -1.263 -11.225 1.00 91.56 335 GLU A O 1
ATOM 2581 N N . VAL A 1 336 ? 16.945 -0.983 -10.959 1.00 94.31 336 VAL A N 1
ATOM 2582 C CA . VAL A 1 336 ? 17.330 -2.206 -11.676 1.00 94.31 336 VAL A CA 1
ATOM 2583 C C . VAL A 1 336 ? 18.107 -3.124 -10.747 1.00 94.31 336 VAL A C 1
ATOM 2585 O O . VAL A 1 336 ? 19.108 -2.717 -10.158 1.00 94.31 336 VAL A O 1
ATOM 2588 N N . SER A 1 337 ? 17.684 -4.382 -10.671 1.00 93.00 337 SER A N 1
ATOM 2589 C CA . SER A 1 337 ? 18.478 -5.478 -10.122 1.00 93.00 337 SER A CA 1
ATOM 2590 C C . SER A 1 337 ? 18.769 -6.501 -11.217 1.00 93.00 337 SER A C 1
ATOM 2592 O O . SER A 1 337 ? 17.906 -6.811 -12.033 1.00 93.00 337 SER A O 1
ATOM 2594 N N . MET A 1 338 ? 20.003 -7.004 -11.270 1.00 93.50 338 MET A N 1
ATOM 2595 C CA . MET A 1 338 ? 20.452 -7.962 -12.284 1.00 93.50 338 MET A CA 1
ATOM 2596 C C . MET A 1 338 ? 21.090 -9.172 -11.617 1.00 93.50 338 MET A C 1
ATOM 2598 O O . MET A 1 338 ? 21.862 -9.027 -10.670 1.00 93.50 338 MET A O 1
ATOM 2602 N N . ALA A 1 339 ? 20.805 -10.354 -12.150 1.00 90.38 339 ALA A N 1
ATOM 2603 C CA . ALA A 1 339 ? 21.462 -11.597 -11.779 1.00 90.38 339 ALA A CA 1
ATOM 2604 C C . ALA A 1 339 ? 21.989 -12.296 -13.035 1.00 90.38 339 ALA A C 1
ATOM 2606 O O . ALA A 1 339 ? 21.328 -12.288 -14.075 1.00 90.38 339 ALA A O 1
ATOM 2607 N N . MET A 1 340 ? 23.181 -12.885 -12.935 1.00 89.62 340 MET A N 1
ATOM 2608 C CA . MET A 1 340 ? 23.661 -13.844 -13.933 1.00 89.62 340 MET A CA 1
ATOM 2609 C C . MET A 1 340 ? 22.784 -15.090 -13.877 1.00 89.62 340 MET A C 1
ATOM 2611 O O . MET A 1 340 ? 22.327 -15.466 -12.793 1.00 89.62 340 MET A O 1
ATOM 2615 N N . LYS A 1 341 ? 22.536 -15.683 -15.039 1.00 80.69 341 LYS A N 1
ATOM 2616 C CA . LYS A 1 341 ? 21.672 -16.851 -15.174 1.00 80.69 341 LYS A CA 1
ATOM 2617 C C . LYS A 1 341 ? 22.457 -18.155 -15.180 1.00 80.69 341 LYS A C 1
ATOM 2619 O O . LYS A 1 341 ? 23.602 -18.145 -15.688 1.00 80.69 341 LYS A O 1
#

Secondary structure (DSSP, 8-state):
-EEE-EEEESS-SSPEEE-SSEEESSSS-EEEGGGEEEEEEETTTEEEEEETTS-EEEEE--HHHHHHHHHHHHTS-S-HHHHHHHHHHHHHHHHHHHHHTTS------PPPP-------------------------------------------------GGGGB-TTSTT----TTT-HHHHHHHHHHHHHHHHHHHHHHHHHHHTSTT-S-EEEEEE-TTT-BTTTB-EEEEEETTS-EEEEEHHHHHHT-----GGGSPP-HHHHHHHHHHHHHHH-SSGGG-EEEEEEEEEEE-TTS-EEEEEEEEEE-TTS-EEEEEEEEEE-SS-EEEEEEE-